Protein AF-A0A9W6UBT6-F1 (afdb_monomer_lite)

InterPro domains:
  IPR011989 Armadillo-like helical [G3DSA:1.25.10.10] (9-118)

Structure (mmCIF, N/CA/C/O backbone):
data_AF-A0A9W6UBT6-F1
#
_entry.id   AF-A0A9W6UBT6-F1
#
loop_
_atom_site.group_PDB
_atom_site.id
_atom_site.type_symbol
_atom_site.label_atom_id
_atom_site.label_alt_id
_atom_site.label_comp_id
_atom_site.label_asym_id
_atom_site.label_entity_id
_atom_site.label_seq_id
_atom_site.pdbx_PDB_ins_code
_atom_site.Cartn_x
_atom_site.Cartn_y
_atom_site.Cartn_z
_atom_site.occupancy
_atom_site.B_iso_or_equiv
_atom_site.auth_seq_id
_atom_site.auth_comp_id
_atom_site.auth_asym_id
_atom_site.auth_atom_id
_atom_site.pdbx_PDB_model_num
ATOM 1 N N . MET A 1 1 ? -1.316 20.970 -40.278 1.00 46.69 1 MET A N 1
ATOM 2 C CA . MET A 1 1 ? -0.143 21.782 -39.883 1.00 46.69 1 MET A CA 1
ATOM 3 C C . MET A 1 1 ? -0.103 21.883 -38.363 1.00 46.69 1 MET A C 1
ATOM 5 O O . MET A 1 1 ? 0.962 21.656 -37.818 1.00 46.69 1 MET A O 1
ATOM 9 N N . ASP A 1 2 ? -1.256 22.043 -37.703 1.00 46.34 2 ASP A N 1
ATOM 10 C CA . ASP A 1 2 ? -1.387 22.006 -36.234 1.00 46.34 2 ASP A CA 1
ATOM 11 C C . ASP A 1 2 ? -1.008 20.660 -35.584 1.00 46.34 2 ASP A C 1
ATOM 13 O O . ASP A 1 2 ? -0.217 20.654 -34.651 1.00 46.34 2 ASP A O 1
ATOM 17 N N . GLU A 1 3 ? -1.418 19.510 -36.139 1.00 42.69 3 GLU A N 1
ATOM 18 C CA . GLU A 1 3 ? -1.037 18.180 -35.598 1.00 42.69 3 GLU A CA 1
ATOM 19 C C . GLU A 1 3 ? 0.482 17.906 -35.629 1.00 42.69 3 GLU A C 1
ATOM 21 O O . GLU A 1 3 ? 1.020 17.175 -34.800 1.00 42.69 3 GLU A O 1
ATOM 26 N N . LEU A 1 4 ? 1.197 18.501 -36.590 1.00 41.50 4 LEU A N 1
ATOM 27 C CA . LEU A 1 4 ? 2.655 18.385 -36.705 1.00 41.50 4 LEU A CA 1
ATOM 28 C C . LEU A 1 4 ? 3.378 19.296 -35.705 1.00 41.50 4 LEU A C 1
ATOM 30 O O . LEU A 1 4 ? 4.468 18.952 -35.257 1.00 41.50 4 LEU A O 1
ATOM 34 N N . VAL A 1 5 ? 2.770 20.426 -35.338 1.00 48.69 5 VAL A N 1
ATOM 35 C CA . VAL A 1 5 ? 3.293 21.343 -34.318 1.00 48.69 5 VAL A CA 1
ATOM 36 C C . VAL A 1 5 ? 3.068 20.761 -32.919 1.00 48.69 5 VAL A C 1
ATOM 38 O O . VAL A 1 5 ? 4.023 20.696 -32.151 1.00 48.69 5 VAL A O 1
ATOM 41 N N . GLU A 1 6 ? 1.887 20.203 -32.630 1.00 48.56 6 GLU A N 1
ATOM 42 C CA . GLU A 1 6 ? 1.605 19.482 -31.373 1.00 48.56 6 GLU A CA 1
ATOM 43 C C . GLU A 1 6 ? 2.534 18.272 -31.168 1.00 48.56 6 GLU A C 1
ATOM 45 O O . GLU A 1 6 ? 3.090 18.071 -30.083 1.00 48.56 6 GLU A O 1
ATOM 50 N N . ALA A 1 7 ? 2.778 17.486 -32.223 1.00 50.25 7 ALA A N 1
ATOM 51 C CA . ALA A 1 7 ? 3.697 16.351 -32.159 1.00 50.25 7 ALA A CA 1
ATOM 52 C C . ALA A 1 7 ? 5.151 16.791 -31.895 1.00 50.25 7 ALA A C 1
ATOM 54 O O . ALA A 1 7 ? 5.863 16.138 -31.127 1.00 50.25 7 ALA A O 1
ATOM 55 N N . MET A 1 8 ? 5.594 17.910 -32.479 1.00 44.03 8 MET A N 1
ATOM 56 C CA . MET A 1 8 ? 6.944 18.452 -32.275 1.00 44.03 8 MET A CA 1
ATOM 57 C C . MET A 1 8 ? 7.123 19.109 -30.899 1.00 44.03 8 MET A C 1
ATOM 59 O O . MET A 1 8 ? 8.182 18.947 -30.289 1.00 44.03 8 MET A O 1
ATOM 63 N N . GLU A 1 9 ? 6.100 19.778 -30.367 1.00 49.09 9 GLU A N 1
ATOM 64 C CA . GLU A 1 9 ? 6.114 20.313 -29.000 1.00 49.09 9 GLU A CA 1
ATOM 65 C C . GLU A 1 9 ? 6.153 19.177 -27.968 1.00 49.09 9 GLU A C 1
ATOM 67 O O . GLU A 1 9 ? 6.971 19.216 -27.043 1.00 49.09 9 GLU A O 1
ATOM 72 N N . SER A 1 10 ? 5.398 18.093 -28.189 1.00 51.38 10 SER A N 1
ATOM 73 C CA . SER A 1 10 ? 5.393 16.912 -27.311 1.00 51.38 10 SER A CA 1
ATOM 74 C C . SER A 1 10 ? 6.738 16.169 -27.243 1.00 51.38 10 SER A C 1
ATOM 76 O O . SER A 1 10 ? 7.064 15.558 -26.221 1.00 51.38 10 SER A O 1
ATOM 78 N N . ALA A 1 11 ? 7.547 16.248 -28.306 1.00 55.59 11 ALA A N 1
ATOM 79 C CA . ALA A 1 11 ? 8.864 15.618 -28.389 1.00 55.59 11 ALA A CA 1
ATOM 80 C C . ALA A 1 11 ? 9.957 16.392 -27.627 1.00 55.59 11 ALA A C 1
ATOM 82 O O . ALA A 1 11 ? 11.007 15.827 -27.321 1.00 55.59 11 ALA A O 1
ATOM 83 N N . SER A 1 12 ? 9.711 17.668 -27.308 1.00 60.41 12 SER A N 1
ATOM 84 C CA . SER A 1 12 ? 10.647 18.539 -26.582 1.00 60.41 12 SER A CA 1
ATOM 85 C C . SER A 1 12 ? 10.464 18.511 -25.059 1.00 60.41 12 SER A C 1
ATOM 87 O O . SER A 1 12 ? 11.350 18.937 -24.316 1.00 60.41 12 SER A O 1
ATOM 89 N N . LEU A 1 13 ? 9.329 17.988 -24.588 1.00 70.50 13 LEU A N 1
ATOM 90 C CA . LEU A 1 13 ? 8.973 17.958 -23.175 1.00 70.50 13 LEU A CA 1
ATOM 91 C C . LEU A 1 13 ? 9.746 16.874 -22.425 1.00 70.50 13 LEU A C 1
ATOM 93 O O . LEU A 1 13 ? 9.869 15.724 -22.871 1.00 70.50 13 LEU A O 1
ATOM 97 N N . THR A 1 14 ? 10.216 17.215 -21.222 1.00 84.00 14 THR A N 1
ATOM 98 C CA . THR A 1 14 ? 10.795 16.206 -20.335 1.00 84.00 14 THR A CA 1
ATOM 99 C C . THR A 1 14 ? 9.734 15.155 -20.000 1.00 84.00 14 THR A C 1
ATOM 101 O O . THR A 1 14 ? 8.528 15.400 -20.070 1.00 84.00 14 THR A O 1
ATOM 104 N N . TRP A 1 15 ? 10.153 13.940 -19.636 1.00 84.25 15 TRP A N 1
ATOM 105 C CA . TRP A 1 15 ? 9.193 12.900 -19.247 1.00 84.25 15 TRP A CA 1
ATOM 106 C C . TRP A 1 15 ? 8.296 13.349 -18.074 1.00 84.25 15 TRP A C 1
ATOM 108 O O . TRP A 1 15 ? 7.133 12.966 -18.019 1.00 84.25 15 TRP A O 1
ATOM 118 N N . GLN A 1 16 ? 8.821 14.196 -17.180 1.00 86.12 16 GLN A N 1
ATOM 119 C CA . GLN A 1 16 ? 8.101 14.752 -16.033 1.00 86.12 16 GLN A CA 1
ATOM 120 C C . GLN A 1 16 ? 6.971 15.676 -16.484 1.00 86.12 16 GLN A C 1
ATOM 122 O O . GLN A 1 16 ? 5.866 15.599 -15.954 1.00 86.12 16 GLN A O 1
ATOM 127 N N . ASP A 1 17 ? 7.230 16.514 -17.487 1.00 85.12 17 ASP A N 1
ATOM 128 C CA . ASP A 1 17 ? 6.235 17.448 -18.015 1.00 85.12 17 ASP A CA 1
ATOM 129 C C . ASP A 1 17 ? 5.129 16.711 -18.771 1.00 85.12 17 ASP A C 1
ATOM 131 O O . ASP A 1 17 ? 3.954 17.026 -18.593 1.00 85.12 17 ASP A O 1
ATOM 135 N N . ARG A 1 18 ? 5.480 15.650 -19.512 1.00 87.19 18 ARG A N 1
ATOM 136 C CA . ARG A 1 18 ? 4.494 14.764 -20.152 1.00 87.19 18 ARG A CA 1
ATOM 137 C C . ARG A 1 18 ? 3.595 14.066 -19.135 1.00 87.19 18 ARG A C 1
ATOM 139 O O . ARG A 1 18 ? 2.389 13.991 -19.343 1.00 87.19 18 ARG A O 1
ATOM 146 N N . VAL A 1 19 ? 4.158 13.595 -18.019 1.00 89.06 19 VAL A N 1
ATOM 147 C CA . VAL A 1 19 ? 3.360 13.006 -16.934 1.00 89.06 19 VAL A CA 1
ATOM 148 C C . VAL A 1 19 ? 2.448 14.046 -16.293 1.00 89.06 19 VAL A C 1
ATOM 150 O O . VAL A 1 19 ? 1.275 13.758 -16.085 1.00 89.06 19 VAL A O 1
ATOM 153 N N . ARG A 1 20 ? 2.946 15.256 -16.009 1.00 89.31 20 ARG A N 1
ATOM 154 C CA . ARG A 1 20 ? 2.119 16.337 -15.448 1.00 89.31 20 ARG A CA 1
ATOM 155 C C . ARG A 1 20 ? 0.936 16.652 -16.354 1.00 89.31 20 ARG A C 1
ATOM 157 O O . ARG A 1 20 ? -0.194 16.609 -15.887 1.00 89.31 20 ARG A O 1
ATOM 164 N N . GLN A 1 21 ? 1.202 16.886 -17.637 1.00 88.50 21 GLN A N 1
ATOM 165 C CA . GLN A 1 21 ? 0.174 17.176 -18.634 1.00 88.50 21 GLN A CA 1
ATOM 166 C C . GLN A 1 21 ? -0.840 16.034 -18.759 1.00 88.50 21 GLN A C 1
ATOM 168 O O . GLN A 1 21 ? -2.040 16.283 -18.839 1.00 88.50 21 GLN A O 1
ATOM 173 N N . GLY A 1 22 ? -0.364 14.787 -18.760 1.00 90.19 22 GLY A N 1
ATOM 174 C CA . GLY A 1 22 ? -1.218 13.613 -18.876 1.00 90.19 22 GLY A CA 1
ATOM 175 C C . GLY A 1 22 ? -2.113 13.385 -17.657 1.00 90.19 22 GLY A C 1
ATOM 176 O O . GLY A 1 22 ? -3.285 13.066 -17.826 1.00 90.19 22 GLY A O 1
ATOM 177 N N . LEU A 1 23 ? -1.596 13.596 -16.440 1.00 89.25 23 LEU A N 1
ATOM 178 C CA . LEU A 1 23 ? -2.371 13.468 -15.199 1.00 89.25 23 LEU A CA 1
ATOM 179 C C . LEU A 1 23 ? -3.420 14.572 -15.046 1.00 89.25 23 LEU A C 1
ATOM 181 O O . LEU A 1 23 ? -4.510 14.304 -14.557 1.00 89.25 23 LEU A O 1
ATOM 185 N N . THR A 1 24 ? -3.119 15.798 -15.475 1.00 87.56 24 THR A N 1
ATOM 186 C CA . THR A 1 24 ? -4.056 16.931 -15.380 1.00 87.56 24 THR A CA 1
ATOM 187 C C . THR A 1 24 ? -4.994 17.047 -16.584 1.00 87.56 24 THR A C 1
ATOM 189 O O . THR A 1 24 ? -5.699 18.043 -16.706 1.00 87.56 24 THR A O 1
ATOM 192 N N . SER A 1 25 ? -4.967 16.092 -17.516 1.00 88.25 25 SER A N 1
ATOM 193 C CA . SER A 1 25 ? -5.828 16.110 -18.701 1.00 88.25 25 SER A CA 1
ATOM 194 C C . SER A 1 25 ? -7.245 15.653 -18.366 1.00 88.25 25 SER A C 1
ATOM 196 O O . SER A 1 25 ? -7.429 14.700 -17.618 1.00 88.25 25 SER A O 1
ATOM 198 N N . ASP A 1 26 ? -8.262 16.243 -18.988 1.00 87.62 26 ASP A N 1
ATOM 199 C CA . ASP A 1 26 ? -9.639 15.739 -18.902 1.00 87.62 26 ASP A CA 1
ATOM 200 C C . ASP A 1 26 ? -9.875 14.457 -19.727 1.00 87.62 26 ASP A C 1
ATOM 202 O O . ASP A 1 26 ? -10.893 13.787 -19.557 1.00 87.62 26 ASP A O 1
ATOM 206 N N . ASP A 1 27 ? -8.928 14.065 -20.588 1.00 90.69 27 ASP A N 1
ATOM 207 C CA . ASP A 1 27 ? -9.016 12.831 -21.370 1.00 90.69 27 ASP A CA 1
ATOM 208 C C . ASP A 1 27 ? -8.612 11.604 -20.535 1.00 90.69 27 ASP A C 1
ATOM 210 O O . ASP A 1 27 ? -7.434 11.362 -20.249 1.00 90.69 27 ASP A O 1
ATOM 214 N N . ALA A 1 28 ? -9.606 10.774 -20.205 1.00 89.50 28 ALA A N 1
ATOM 215 C CA . ALA A 1 28 ? -9.417 9.519 -19.481 1.00 89.50 28 ALA A CA 1
ATOM 216 C C . ALA A 1 28 ? -8.428 8.565 -20.175 1.00 89.50 28 ALA A C 1
ATOM 218 O O . ALA A 1 28 ? -7.676 7.864 -19.498 1.00 89.50 28 ALA A O 1
ATOM 219 N N . ARG A 1 29 ? -8.363 8.542 -21.515 1.00 92.25 29 ARG A N 1
ATOM 220 C CA . ARG A 1 29 ? -7.414 7.682 -22.246 1.00 92.25 29 ARG A CA 1
ATOM 221 C C . ARG A 1 29 ? -5.980 8.153 -22.050 1.00 92.25 29 ARG A C 1
ATOM 223 O O . ARG A 1 29 ? -5.093 7.326 -21.832 1.00 92.25 29 ARG A O 1
ATOM 230 N N . LEU A 1 30 ? -5.757 9.465 -22.094 1.00 93.00 30 LEU A N 1
ATOM 231 C CA . LEU A 1 30 ? -4.444 10.056 -21.857 1.00 93.00 30 LEU A CA 1
ATOM 232 C C . LEU A 1 30 ? -3.998 9.862 -20.400 1.00 93.00 30 LEU A C 1
ATOM 234 O O . LEU A 1 30 ? -2.846 9.487 -20.157 1.00 93.00 30 LEU A O 1
ATOM 238 N N . ARG A 1 31 ? -4.915 10.017 -19.437 1.00 93.19 31 ARG A N 1
ATOM 239 C CA . ARG A 1 31 ? -4.663 9.690 -18.023 1.00 93.19 31 ARG A CA 1
ATOM 240 C C . ARG A 1 31 ? -4.292 8.222 -17.827 1.00 93.19 31 ARG A C 1
ATOM 242 O O . ARG A 1 31 ? -3.253 7.931 -17.238 1.00 93.19 31 ARG A O 1
ATOM 249 N N . LEU A 1 32 ? -5.063 7.289 -18.387 1.00 94.25 32 LEU A N 1
ATOM 250 C CA . LEU A 1 32 ? -4.773 5.851 -18.309 1.00 94.25 32 LEU A CA 1
ATOM 251 C C . LEU A 1 32 ? -3.415 5.495 -18.928 1.00 94.25 32 LEU A C 1
ATOM 253 O O . LEU A 1 32 ? -2.652 4.717 -18.350 1.00 94.25 32 LEU A O 1
ATOM 257 N N . HIS A 1 33 ? -3.073 6.092 -20.071 1.00 94.69 33 HIS A N 1
ATOM 258 C CA . HIS A 1 33 ? -1.758 5.910 -20.687 1.00 94.69 33 HIS A CA 1
ATOM 259 C C . HIS A 1 33 ? -0.626 6.429 -19.782 1.00 94.69 33 HIS A C 1
ATOM 261 O O . HIS A 1 33 ? 0.429 5.796 -19.646 1.00 94.69 33 HIS A O 1
ATOM 267 N N . THR A 1 34 ? -0.870 7.546 -19.098 1.00 95.56 34 THR A N 1
ATOM 268 C CA . THR A 1 34 ? 0.062 8.131 -18.130 1.00 95.56 34 THR A CA 1
ATOM 269 C C . THR A 1 34 ? 0.239 7.225 -16.910 1.00 95.56 34 THR A C 1
ATOM 271 O O . THR A 1 34 ? 1.375 6.957 -16.514 1.00 95.56 34 THR A O 1
ATOM 274 N N . TYR A 1 35 ? -0.839 6.649 -16.370 1.00 95.19 35 TYR A N 1
ATOM 275 C CA . TYR A 1 35 ? -0.763 5.662 -15.288 1.00 95.19 35 TYR A CA 1
ATOM 276 C C . TYR A 1 35 ? -0.048 4.374 -15.692 1.00 95.19 35 TYR A C 1
ATOM 278 O O . TYR A 1 35 ? 0.738 3.840 -14.905 1.00 95.19 35 TYR A O 1
ATOM 286 N N . SER A 1 36 ? -0.238 3.904 -16.925 1.00 93.25 36 SER A N 1
ATOM 287 C CA . SER A 1 36 ? 0.525 2.771 -17.458 1.00 93.25 36 SER A CA 1
ATOM 288 C C . SER A 1 36 ? 2.023 3.084 -17.514 1.00 93.25 36 SER A C 1
ATOM 290 O O . SER A 1 36 ? 2.847 2.256 -17.125 1.00 93.25 36 SER A O 1
ATOM 292 N N . THR A 1 37 ? 2.386 4.291 -17.954 1.00 93.44 37 THR A N 1
ATOM 293 C CA . THR A 1 37 ? 3.783 4.746 -18.011 1.00 93.44 37 THR A CA 1
ATOM 294 C C . THR A 1 37 ? 4.400 4.830 -16.614 1.00 93.44 37 THR A C 1
ATOM 296 O O . THR A 1 37 ? 5.508 4.339 -16.391 1.00 93.44 37 THR A O 1
ATOM 299 N N . LEU A 1 38 ? 3.672 5.398 -15.650 1.00 94.25 38 LEU A N 1
ATOM 300 C CA . LEU A 1 38 ? 4.092 5.486 -14.249 1.00 94.25 38 LEU A CA 1
ATOM 301 C C . LEU A 1 38 ? 4.256 4.109 -13.599 1.00 94.25 38 LEU A C 1
ATOM 303 O O . LEU A 1 38 ? 5.242 3.875 -12.900 1.00 94.25 38 LEU A O 1
ATOM 307 N N . SER A 1 39 ? 3.331 3.186 -13.869 1.00 93.38 39 SER A N 1
ATOM 308 C CA . SER A 1 39 ? 3.392 1.806 -13.373 1.00 93.38 39 SER A CA 1
ATOM 309 C C . SER A 1 39 ? 4.621 1.071 -13.912 1.00 93.38 39 SER A C 1
ATOM 311 O O . SER A 1 39 ? 5.355 0.440 -13.147 1.00 93.38 39 SER A O 1
ATOM 313 N N . SER A 1 40 ? 4.896 1.216 -15.215 1.00 90.38 40 SER A N 1
ATOM 314 C CA . SER A 1 40 ? 6.110 0.680 -15.843 1.00 90.38 40 SER A CA 1
ATOM 315 C C . SER A 1 40 ? 7.361 1.246 -15.174 1.00 90.38 40 SER A C 1
ATOM 317 O O . SER A 1 40 ? 8.227 0.486 -14.754 1.00 90.38 40 SER A O 1
ATOM 319 N N . LYS A 1 41 ? 7.426 2.569 -14.983 1.00 88.44 41 LYS A N 1
ATOM 320 C CA . LYS A 1 41 ? 8.562 3.247 -14.340 1.00 88.44 41 LYS A CA 1
ATOM 321 C C . LYS A 1 41 ? 8.805 2.786 -12.904 1.00 88.44 41 LYS A C 1
ATOM 323 O O . LYS A 1 41 ? 9.955 2.606 -12.518 1.00 88.44 41 LYS A O 1
ATOM 328 N N . CYS A 1 42 ? 7.751 2.556 -12.123 1.00 87.44 42 CYS A N 1
ATOM 329 C CA . CYS A 1 42 ? 7.891 2.021 -10.766 1.00 87.44 42 CYS A CA 1
ATOM 330 C C . CYS A 1 42 ? 8.434 0.586 -10.743 1.00 87.44 42 CYS A C 1
ATOM 332 O O . CYS A 1 42 ? 9.061 0.195 -9.764 1.00 87.44 42 CYS A O 1
ATOM 334 N N . SER A 1 43 ? 8.209 -0.178 -11.813 1.00 85.38 43 SER A N 1
ATOM 335 C CA . SER A 1 43 ? 8.618 -1.583 -11.923 1.00 85.38 43 SER A CA 1
ATOM 336 C C . SER A 1 43 ? 10.007 -1.768 -12.553 1.00 85.38 43 SER A C 1
ATOM 338 O O . SER A 1 43 ? 10.534 -2.874 -12.544 1.00 85.38 43 SER A O 1
ATOM 340 N N . GLU A 1 44 ? 10.611 -0.706 -13.103 1.00 82.94 44 GLU A N 1
ATOM 341 C CA . GLU A 1 44 ? 11.927 -0.756 -13.763 1.00 82.94 44 GLU A CA 1
ATOM 342 C C . GLU A 1 44 ? 13.084 -0.964 -12.772 1.00 82.94 44 GLU A C 1
ATOM 344 O O . GLU A 1 44 ? 13.952 -1.806 -12.996 1.00 82.94 44 GLU A O 1
ATOM 349 N N . SER A 1 45 ? 13.128 -0.178 -11.691 1.00 77.19 45 SER A N 1
ATOM 350 C CA . SER A 1 45 ? 14.132 -0.284 -10.624 1.00 77.19 45 SER A CA 1
ATOM 351 C C . SER A 1 45 ? 13.704 0.493 -9.376 1.00 77.19 45 SER A C 1
ATOM 353 O O . SER A 1 45 ? 12.832 1.364 -9.444 1.00 77.19 45 SER A O 1
ATOM 355 N N . LYS A 1 46 ? 14.355 0.242 -8.231 1.00 78.44 46 LYS A N 1
ATOM 356 C CA . LYS A 1 46 ? 14.126 1.011 -6.993 1.00 78.44 46 LYS A CA 1
ATOM 357 C C . LYS A 1 46 ? 14.473 2.493 -7.175 1.00 78.44 46 LYS A C 1
ATOM 359 O O . LYS A 1 46 ? 13.769 3.364 -6.663 1.00 78.44 46 LYS A O 1
ATOM 364 N N . GLU A 1 47 ? 15.509 2.803 -7.950 1.00 79.00 47 GLU A N 1
ATOM 365 C CA . GLU A 1 47 ? 15.873 4.174 -8.308 1.00 79.00 47 GLU A CA 1
ATOM 366 C C . GLU A 1 47 ? 14.786 4.826 -9.167 1.00 79.00 47 GLU A C 1
ATOM 368 O O . GLU A 1 47 ? 14.398 5.960 -8.894 1.00 79.00 47 GLU A O 1
ATOM 373 N N . ALA A 1 48 ? 14.260 4.138 -10.184 1.00 82.56 48 ALA A N 1
ATOM 374 C CA . ALA A 1 48 ? 13.182 4.658 -11.027 1.00 82.56 48 ALA A CA 1
ATOM 375 C C . ALA A 1 48 ? 11.895 4.889 -10.215 1.00 82.56 48 ALA A C 1
ATOM 377 O O . ALA A 1 48 ? 11.302 5.966 -10.289 1.00 82.56 48 ALA A O 1
ATOM 378 N N . GLN A 1 49 ? 11.534 3.946 -9.346 1.00 84.50 49 GLN A N 1
ATOM 379 C CA . GLN A 1 49 ? 10.435 4.068 -8.386 1.00 84.50 49 GLN A CA 1
ATOM 380 C C . GLN A 1 49 ? 10.611 5.273 -7.441 1.00 84.50 49 GLN A C 1
ATOM 382 O O . GLN A 1 49 ? 9.660 6.016 -7.180 1.00 84.50 49 GLN A O 1
ATOM 387 N N . LYS A 1 50 ? 11.834 5.525 -6.955 1.00 82.12 50 LYS A N 1
ATOM 388 C CA . LYS A 1 50 ? 12.161 6.720 -6.161 1.00 82.12 50 LYS A CA 1
ATOM 389 C C . LYS A 1 50 ? 12.021 8.005 -6.983 1.00 82.12 50 LYS A C 1
ATOM 391 O O . LYS A 1 50 ? 11.503 8.990 -6.467 1.00 82.12 50 LYS A O 1
ATOM 396 N N . HIS A 1 51 ? 12.432 8.015 -8.254 1.00 85.31 51 HIS A N 1
ATOM 397 C CA . HIS A 1 51 ? 12.235 9.167 -9.145 1.00 85.31 51 HIS A CA 1
ATOM 398 C C . HIS A 1 51 ? 10.758 9.483 -9.382 1.00 85.31 51 HIS A C 1
ATOM 400 O O . HIS A 1 51 ? 10.39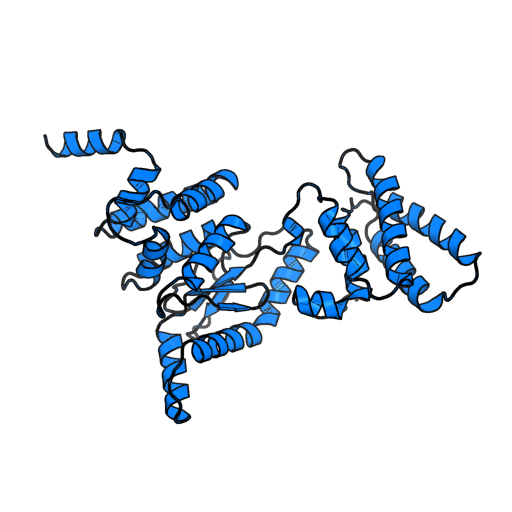8 10.660 -9.413 1.00 85.31 51 HIS A O 1
ATOM 406 N N . VAL A 1 52 ? 9.905 8.462 -9.494 1.00 89.06 52 VAL A N 1
ATOM 407 C CA . VAL A 1 52 ? 8.451 8.657 -9.543 1.00 89.06 52 VAL A CA 1
ATOM 408 C C . VAL A 1 52 ? 7.971 9.330 -8.257 1.00 89.06 52 VAL A C 1
ATOM 410 O O . VAL A 1 52 ? 7.341 10.378 -8.326 1.00 89.06 52 VAL A O 1
ATOM 413 N N . GLY A 1 53 ? 8.348 8.825 -7.082 1.00 85.38 53 GLY A N 1
ATOM 414 C CA . GLY A 1 53 ? 8.022 9.480 -5.811 1.00 85.38 53 GLY A CA 1
ATOM 415 C C . GLY A 1 53 ? 8.503 10.925 -5.709 1.00 85.38 53 GLY A C 1
ATOM 416 O O . GLY A 1 53 ? 7.752 11.798 -5.282 1.00 85.38 53 GLY A O 1
ATOM 417 N N . MET A 1 54 ? 9.720 11.216 -6.171 1.00 84.75 54 MET A N 1
ATOM 418 C CA . MET A 1 54 ? 10.230 12.586 -6.225 1.00 84.75 54 MET A CA 1
ATOM 419 C C . MET A 1 54 ? 9.410 13.475 -7.160 1.00 84.75 54 MET A C 1
ATOM 421 O O . MET A 1 54 ? 9.202 14.630 -6.818 1.00 84.75 54 MET A O 1
ATOM 425 N N . LEU A 1 55 ? 8.896 12.972 -8.288 1.00 87.69 55 LEU A N 1
ATOM 426 C CA . LEU A 1 55 ? 7.992 13.744 -9.148 1.00 87.69 55 LEU A CA 1
ATOM 427 C C . LEU A 1 55 ? 6.744 14.192 -8.372 1.00 87.69 55 LEU A C 1
ATOM 429 O O . LEU A 1 55 ? 6.386 15.366 -8.432 1.00 87.69 55 LEU A O 1
ATOM 433 N N . PHE A 1 56 ? 6.149 13.286 -7.594 1.00 84.81 56 PHE A N 1
ATOM 434 C CA . PHE A 1 56 ? 4.970 13.564 -6.767 1.00 84.81 56 PHE A CA 1
ATOM 435 C C . PHE A 1 56 ? 5.270 14.419 -5.524 1.00 84.81 56 PHE A C 1
ATOM 437 O O . PHE A 1 56 ? 4.413 15.189 -5.100 1.00 84.81 56 PHE A O 1
ATOM 444 N N . GLY A 1 57 ? 6.476 14.314 -4.955 1.00 71.25 57 GLY A N 1
ATOM 445 C CA . GLY A 1 57 ? 6.920 15.094 -3.791 1.00 71.25 57 GLY A CA 1
ATOM 446 C C . GLY A 1 57 ? 7.598 16.426 -4.127 1.00 71.25 57 GLY A C 1
ATOM 447 O O . GLY A 1 57 ? 7.765 17.273 -3.251 1.00 71.25 57 GLY A O 1
ATOM 448 N N . SER A 1 58 ? 7.996 16.635 -5.385 1.00 62.28 58 SER A N 1
ATOM 449 C CA . SER A 1 58 ? 8.615 17.872 -5.862 1.00 62.28 58 SER A CA 1
ATOM 450 C C . SER A 1 58 ? 7.560 18.963 -6.026 1.00 62.28 58 SER A C 1
ATOM 452 O O . SER A 1 58 ? 7.066 19.242 -7.117 1.00 62.28 58 SER A O 1
ATOM 454 N N . GLY A 1 59 ? 7.240 19.618 -4.913 1.00 53.12 59 GLY A N 1
ATOM 455 C CA . GLY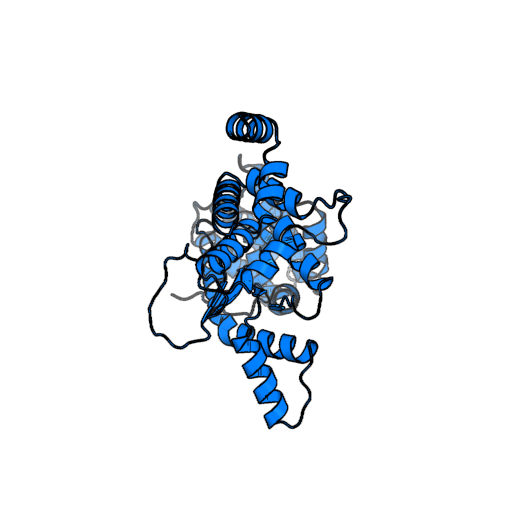 A 1 59 ? 6.597 20.926 -4.890 1.00 53.12 59 GLY A CA 1
ATOM 456 C C . GLY A 1 59 ? 7.523 21.996 -5.468 1.00 53.12 59 GLY A C 1
ATOM 457 O O . GLY A 1 59 ? 7.953 22.903 -4.760 1.00 53.12 59 GLY A O 1
ATOM 458 N N . ALA A 1 60 ? 7.853 21.913 -6.758 1.00 38.41 60 ALA A N 1
ATOM 459 C CA . ALA A 1 60 ? 8.119 23.134 -7.495 1.00 38.41 60 ALA A CA 1
ATOM 460 C C . ALA A 1 60 ? 6.781 23.863 -7.531 1.00 38.41 60 ALA A C 1
ATOM 462 O O . ALA A 1 60 ? 5.822 23.355 -8.105 1.00 38.41 60 ALA A O 1
ATOM 463 N N . VAL A 1 61 ? 6.732 24.999 -6.840 1.00 41.97 61 VAL A N 1
ATOM 464 C CA . VAL A 1 61 ? 5.653 25.983 -6.835 1.00 41.97 61 VAL A CA 1
ATOM 465 C C . VAL A 1 61 ? 5.194 26.206 -8.277 1.00 41.97 61 VAL A C 1
ATOM 467 O O . VAL A 1 61 ? 5.756 27.018 -9.014 1.00 41.97 61 VAL A O 1
ATOM 470 N N . SER A 1 62 ? 4.213 25.417 -8.709 1.00 36.66 62 SER A N 1
ATOM 471 C CA . SER A 1 62 ? 3.551 25.612 -9.983 1.00 36.66 62 SER A CA 1
ATOM 472 C C . SER A 1 62 ? 2.821 26.938 -9.873 1.00 36.66 62 SER A C 1
ATOM 474 O O . SER A 1 62 ? 2.177 27.230 -8.867 1.00 36.66 62 SER A O 1
ATOM 476 N N . ARG A 1 63 ? 2.923 27.760 -10.916 1.00 38.03 63 ARG A N 1
ATOM 477 C CA . ARG A 1 63 ? 2.220 29.048 -11.030 1.00 38.03 63 ARG A CA 1
ATOM 478 C C . ARG A 1 63 ? 0.691 28.897 -11.109 1.00 38.03 63 ARG A C 1
ATOM 480 O O . ARG A 1 63 ? -0.001 29.892 -11.288 1.00 38.03 63 ARG A O 1
ATOM 487 N N . PHE A 1 64 ? 0.179 27.679 -10.949 1.00 37.62 64 PHE A N 1
ATOM 488 C CA . PHE A 1 64 ? -1.229 27.349 -10.814 1.00 37.62 64 PHE A CA 1
ATOM 489 C C . PHE A 1 64 ? -1.463 26.817 -9.400 1.00 37.62 64 PHE A C 1
ATOM 491 O O . PHE A 1 64 ? -0.773 25.912 -8.940 1.00 37.62 64 PHE A O 1
ATOM 498 N N . ALA A 1 65 ? -2.389 27.448 -8.691 1.00 35.81 65 ALA A N 1
ATOM 499 C CA . ALA A 1 65 ? -2.661 27.217 -7.285 1.00 35.81 65 ALA A CA 1
ATOM 500 C C . ALA A 1 65 ? -2.920 25.731 -6.944 1.00 35.81 65 ALA A C 1
ATOM 502 O O . ALA A 1 65 ? -3.890 25.144 -7.405 1.00 35.81 65 ALA A O 1
ATOM 503 N N . GLY A 1 66 ? -2.100 25.171 -6.051 1.00 45.75 66 GLY A N 1
ATOM 504 C CA . GLY A 1 66 ? -2.617 24.488 -4.858 1.00 45.75 66 GLY A CA 1
ATOM 505 C C . GLY A 1 66 ? -2.613 22.958 -4.773 1.00 45.75 66 GLY A C 1
ATOM 506 O O . GLY A 1 66 ? -2.576 22.475 -3.648 1.00 45.75 66 GLY A O 1
ATOM 507 N N . SER A 1 67 ? -2.614 22.180 -5.859 1.00 55.38 67 SER A N 1
ATOM 508 C CA . SER A 1 67 ? -2.750 20.713 -5.753 1.00 55.38 67 SER A CA 1
ATOM 509 C C . SER A 1 67 ? -1.449 19.952 -6.034 1.00 55.38 67 SER A C 1
ATOM 511 O O . SER A 1 67 ? -0.747 20.199 -7.017 1.00 55.38 67 SER A O 1
ATOM 513 N N . SER A 1 68 ? -1.097 19.011 -5.150 1.00 74.44 68 SER A N 1
ATOM 514 C CA . SER A 1 68 ? -0.008 18.066 -5.416 1.00 74.44 68 SER A CA 1
ATOM 515 C C . SER A 1 68 ? -0.445 17.099 -6.522 1.00 74.44 68 SER A C 1
ATOM 517 O O . SER A 1 68 ? -1.614 16.741 -6.608 1.00 74.44 68 SER A O 1
ATOM 519 N N . LEU A 1 69 ? 0.477 16.596 -7.351 1.00 84.50 69 LEU A N 1
ATOM 520 C CA . LEU A 1 69 ? 0.127 15.549 -8.329 1.00 84.50 69 LEU A CA 1
ATOM 521 C C . LEU A 1 69 ? -0.450 14.296 -7.656 1.00 84.50 69 LEU A C 1
ATOM 523 O O . LEU A 1 69 ? -1.131 13.503 -8.297 1.00 84.50 69 LEU A O 1
ATOM 527 N N . LEU A 1 70 ? -0.155 14.107 -6.368 1.00 88.06 70 LEU A N 1
ATOM 528 C CA . LEU A 1 70 ? -0.656 12.987 -5.596 1.00 88.06 70 LEU A CA 1
ATOM 529 C C . LEU A 1 70 ? -2.153 13.142 -5.292 1.00 88.06 70 LEU A C 1
ATOM 531 O O . LEU A 1 70 ? -2.856 12.135 -5.257 1.00 88.06 70 LEU A O 1
ATOM 535 N N . SER A 1 71 ? -2.657 14.377 -5.161 1.00 86.62 71 SER A N 1
ATOM 536 C CA . SER A 1 71 ? -4.093 14.629 -5.002 1.00 86.62 71 SER A CA 1
ATOM 537 C C . SER A 1 71 ? -4.876 14.127 -6.214 1.00 86.62 71 SER A C 1
ATOM 539 O O . SER A 1 71 ? -5.903 13.493 -6.034 1.00 86.62 71 SER A O 1
ATOM 541 N N . VAL A 1 72 ? -4.333 14.288 -7.429 1.00 90.00 72 VAL A N 1
ATOM 542 C CA . VAL A 1 72 ? -4.955 13.786 -8.667 1.00 90.00 72 VAL A CA 1
ATOM 543 C C . VAL A 1 72 ? -5.169 12.274 -8.608 1.00 90.00 72 VAL A C 1
ATOM 545 O O . VAL A 1 72 ? -6.223 11.789 -9.002 1.00 90.00 72 VAL A O 1
ATOM 548 N N . LEU A 1 73 ? -4.198 11.513 -8.083 1.00 91.56 73 LEU A N 1
ATOM 549 C CA . LEU A 1 73 ? -4.367 10.066 -7.921 1.00 91.56 73 LEU A CA 1
ATOM 550 C C . LEU A 1 73 ? -5.481 9.760 -6.925 1.00 91.56 73 LEU A C 1
ATOM 552 O O . LEU A 1 73 ? -6.294 8.887 -7.201 1.00 91.56 73 LEU A O 1
ATOM 556 N N . PHE A 1 74 ? -5.527 10.466 -5.792 1.00 91.31 74 PHE A N 1
ATOM 557 C CA . PHE A 1 74 ? -6.579 10.279 -4.793 1.00 91.31 74 PHE A CA 1
ATOM 558 C C . PHE A 1 74 ? -7.968 10.668 -5.307 1.00 91.31 74 PHE A C 1
ATOM 560 O O . PHE A 1 74 ? -8.945 10.003 -4.964 1.00 91.31 74 PHE A O 1
ATOM 567 N N . ASP A 1 75 ? -8.065 11.696 -6.144 1.00 90.19 75 ASP A N 1
ATOM 568 C CA . ASP A 1 75 ? -9.313 12.102 -6.789 1.00 90.19 75 ASP A CA 1
ATOM 569 C C . ASP A 1 75 ? -9.774 11.037 -7.788 1.00 90.19 75 ASP A C 1
ATOM 571 O O . ASP A 1 75 ? -10.935 10.622 -7.765 1.00 90.19 75 ASP A O 1
ATOM 575 N N . ASP A 1 76 ? -8.848 10.491 -8.578 1.00 93.12 76 ASP A N 1
ATOM 576 C CA . ASP A 1 76 ? -9.140 9.420 -9.531 1.00 93.12 76 ASP A CA 1
ATOM 577 C C . ASP A 1 76 ? -9.528 8.094 -8.847 1.00 93.12 76 ASP A C 1
ATOM 579 O O . ASP A 1 76 ? -10.248 7.302 -9.457 1.00 93.12 76 ASP A O 1
ATOM 583 N N . LEU A 1 77 ? -9.191 7.869 -7.565 1.00 92.69 77 LEU A N 1
ATOM 584 C CA . LEU A 1 77 ? -9.747 6.749 -6.776 1.00 92.69 77 LEU A CA 1
ATOM 585 C C . LEU A 1 77 ? -11.266 6.855 -6.574 1.00 92.69 77 LEU A C 1
ATOM 587 O O . LEU A 1 77 ? -11.916 5.841 -6.317 1.00 92.69 77 LEU A O 1
ATOM 591 N N . ARG A 1 78 ? -11.841 8.057 -6.700 1.00 90.62 78 ARG A N 1
ATOM 592 C CA . ARG A 1 78 ? -13.290 8.316 -6.614 1.00 90.62 78 ARG A CA 1
ATOM 593 C C . ARG A 1 78 ? -13.952 8.451 -7.985 1.00 90.62 78 ARG A C 1
ATOM 595 O O . ARG A 1 78 ? -15.153 8.703 -8.055 1.00 90.62 78 ARG A O 1
ATOM 602 N N . SER A 1 79 ? -13.197 8.283 -9.073 1.00 91.44 79 SER A N 1
ATOM 603 C CA . SER A 1 79 ? -13.737 8.346 -10.432 1.00 91.44 79 SER A CA 1
ATOM 604 C C . SER A 1 79 ? -14.877 7.347 -10.621 1.00 91.44 79 SER A C 1
ATOM 606 O O . SER A 1 79 ? -14.851 6.252 -10.065 1.00 91.44 79 SER A O 1
ATOM 608 N N . THR A 1 80 ? -15.866 7.677 -11.450 1.00 91.25 80 THR A N 1
ATOM 609 C CA . THR A 1 80 ? -16.905 6.721 -11.865 1.00 91.25 80 THR A CA 1
ATOM 610 C C . THR A 1 80 ? -16.347 5.643 -12.801 1.00 91.25 80 THR A C 1
ATOM 612 O O . THR A 1 80 ? -16.877 4.529 -12.840 1.00 91.25 80 THR A O 1
ATOM 615 N N . ASP A 1 81 ? -15.231 5.922 -13.480 1.00 92.69 81 ASP A N 1
ATOM 616 C CA . ASP A 1 81 ? -14.515 4.972 -14.329 1.00 92.69 81 ASP A CA 1
ATOM 617 C C . ASP A 1 81 ? -13.708 3.975 -13.480 1.00 92.69 81 ASP A C 1
ATOM 619 O O . ASP A 1 81 ? -12.704 4.313 -12.849 1.00 92.69 81 ASP A O 1
ATOM 623 N N . ARG A 1 82 ? -14.139 2.709 -13.507 1.00 92.81 82 ARG A N 1
ATOM 624 C CA . ARG A 1 82 ? -13.482 1.593 -12.813 1.00 92.81 82 ARG A CA 1
ATOM 625 C C . ARG A 1 82 ? -12.024 1.412 -13.221 1.00 92.81 82 ARG A C 1
ATOM 627 O O . ARG A 1 82 ? -11.181 1.136 -12.370 1.00 92.81 82 ARG A O 1
ATOM 634 N N . THR A 1 83 ? -11.716 1.538 -14.507 1.00 93.56 83 THR A N 1
ATOM 635 C CA . THR A 1 83 ? -10.358 1.342 -15.016 1.00 93.56 83 THR A CA 1
ATOM 636 C C . THR A 1 83 ? -9.437 2.449 -14.518 1.00 93.56 83 THR A C 1
ATOM 638 O O . THR A 1 83 ? -8.302 2.161 -14.136 1.00 93.56 83 THR A O 1
ATOM 641 N N . LEU A 1 84 ? -9.937 3.685 -14.438 1.00 93.75 84 LEU A N 1
ATOM 642 C CA . LEU A 1 84 ? -9.181 4.812 -13.892 1.00 93.75 84 LEU A CA 1
ATOM 643 C C . LEU A 1 84 ? -8.899 4.638 -12.393 1.00 93.75 84 LEU A C 1
ATOM 645 O O . LEU A 1 84 ? -7.743 4.759 -11.986 1.00 93.75 84 LEU A O 1
ATOM 649 N N . ARG A 1 85 ? -9.910 4.244 -11.601 1.00 93.94 85 ARG A N 1
ATOM 650 C CA . ARG A 1 85 ? -9.742 3.954 -10.163 1.00 93.94 85 ARG A CA 1
ATOM 651 C C . ARG A 1 85 ? -8.663 2.901 -9.910 1.00 93.94 85 ARG A C 1
ATOM 653 O O . ARG A 1 85 ? -7.766 3.106 -9.093 1.00 93.94 85 ARG A O 1
ATOM 660 N N . ILE A 1 86 ? -8.736 1.775 -10.623 1.00 93.94 86 ILE A N 1
ATOM 661 C CA . ILE A 1 86 ? -7.783 0.664 -10.474 1.00 93.94 86 ILE A CA 1
ATOM 662 C C . ILE A 1 86 ? -6.377 1.092 -10.910 1.00 93.94 86 ILE A C 1
ATOM 664 O O . ILE A 1 86 ? -5.399 0.760 -10.241 1.00 93.94 86 ILE A O 1
ATOM 668 N N . ALA A 1 87 ? -6.250 1.847 -12.005 1.00 94.56 87 ALA A N 1
ATOM 669 C CA . ALA A 1 87 ? -4.957 2.328 -12.484 1.00 94.56 87 ALA A CA 1
ATOM 670 C C . ALA A 1 87 ? -4.295 3.298 -11.489 1.00 94.56 87 ALA A C 1
ATOM 672 O O . ALA A 1 87 ? -3.105 3.149 -11.198 1.00 94.56 87 ALA A O 1
ATOM 673 N N . ALA A 1 88 ? -5.060 4.233 -10.918 1.00 95.19 88 ALA A N 1
ATOM 674 C CA . ALA A 1 88 ? -4.578 5.151 -9.888 1.00 95.19 88 ALA A CA 1
ATOM 675 C C . ALA A 1 88 ? -4.135 4.399 -8.621 1.00 95.19 88 ALA A C 1
ATOM 677 O O . ALA A 1 88 ? -3.016 4.601 -8.137 1.00 95.19 88 ALA A O 1
ATOM 678 N N . ALA A 1 89 ? -4.955 3.458 -8.135 1.00 95.38 89 ALA A N 1
ATOM 679 C CA . ALA A 1 89 ? -4.603 2.593 -7.008 1.00 95.38 89 ALA A CA 1
ATOM 680 C C . ALA A 1 89 ? -3.334 1.779 -7.290 1.00 95.38 89 ALA A C 1
ATOM 682 O O . ALA A 1 89 ? -2.467 1.656 -6.424 1.00 95.38 89 ALA A O 1
ATOM 683 N N . ARG A 1 90 ? -3.174 1.288 -8.526 1.00 94.50 90 ARG A N 1
ATOM 684 C CA . ARG A 1 90 ? -1.975 0.561 -8.951 1.00 94.50 90 ARG A CA 1
ATOM 685 C C . ARG A 1 90 ? -0.715 1.389 -8.906 1.00 94.50 90 ARG A C 1
ATOM 687 O O . ARG A 1 90 ? 0.292 0.898 -8.393 1.00 94.50 90 ARG A O 1
ATOM 694 N N . VAL A 1 91 ? -0.767 2.635 -9.352 1.00 94.94 91 VAL A N 1
ATOM 695 C CA . VAL A 1 91 ? 0.379 3.536 -9.223 1.00 94.94 91 VAL A CA 1
ATOM 696 C C . VAL A 1 91 ? 0.703 3.801 -7.750 1.00 94.94 91 VAL A C 1
ATOM 698 O O . VAL A 1 91 ? 1.871 3.699 -7.385 1.00 94.94 91 VAL A O 1
ATOM 701 N N . LEU A 1 92 ? -0.289 4.047 -6.885 1.00 94.88 92 LEU A N 1
ATOM 702 C CA . LEU A 1 92 ? -0.053 4.253 -5.446 1.00 94.88 92 LEU A CA 1
ATOM 703 C C . LEU A 1 92 ? 0.606 3.036 -4.782 1.00 94.88 92 LEU A C 1
ATOM 705 O O . LEU A 1 92 ? 1.616 3.185 -4.091 1.00 94.88 92 LEU A O 1
ATOM 709 N N . CYS A 1 93 ? 0.086 1.831 -5.026 1.00 93.75 93 CYS A N 1
ATOM 710 C CA . CYS A 1 93 ? 0.668 0.599 -4.498 1.00 93.75 93 CYS A CA 1
ATOM 711 C C . CYS A 1 93 ? 2.087 0.371 -5.029 1.00 93.75 93 CYS A C 1
ATOM 713 O O . CYS A 1 93 ? 2.987 0.109 -4.239 1.00 93.75 93 CYS A O 1
ATOM 715 N N . LEU A 1 94 ? 2.321 0.537 -6.336 1.00 92.12 94 LEU A N 1
ATOM 716 C CA . LEU A 1 94 ? 3.653 0.393 -6.935 1.00 92.12 94 LEU A CA 1
ATOM 717 C C . LEU A 1 94 ? 4.636 1.441 -6.426 1.00 92.12 94 LEU A C 1
ATOM 719 O O . LEU A 1 94 ? 5.802 1.125 -6.227 1.00 92.12 94 LEU A O 1
ATOM 723 N N . MET A 1 95 ? 4.198 2.673 -6.186 1.00 91.94 95 MET A N 1
ATOM 724 C CA . MET A 1 95 ? 5.041 3.698 -5.578 1.00 91.94 95 MET A CA 1
ATOM 725 C C . MET A 1 95 ? 5.417 3.326 -4.146 1.00 91.94 95 MET A C 1
ATOM 727 O O . MET A 1 95 ? 6.572 3.514 -3.768 1.00 91.94 95 MET A O 1
ATOM 731 N N . ALA A 1 96 ? 4.463 2.815 -3.367 1.00 90.75 96 ALA A N 1
ATOM 732 C CA . ALA A 1 96 ? 4.642 2.443 -1.967 1.00 90.75 96 ALA A CA 1
ATOM 733 C C . ALA A 1 96 ? 5.394 1.118 -1.772 1.00 90.75 96 ALA A C 1
ATOM 735 O O . ALA A 1 96 ? 5.963 0.895 -0.701 1.00 90.75 96 ALA A O 1
ATOM 736 N N . TYR A 1 97 ? 5.384 0.233 -2.769 1.00 88.12 97 TYR A N 1
ATOM 737 C CA . TYR A 1 97 ? 5.870 -1.136 -2.653 1.00 88.12 97 TYR A CA 1
ATOM 738 C C . TYR A 1 97 ? 7.346 -1.184 -2.246 1.00 88.12 97 TYR A C 1
ATOM 740 O O . TYR A 1 97 ? 8.236 -0.846 -3.032 1.00 88.12 97 TYR A O 1
ATOM 748 N N . GLU A 1 98 ? 7.612 -1.592 -1.001 1.00 79.38 98 GLU A N 1
ATOM 749 C CA . GLU A 1 98 ? 8.967 -1.674 -0.447 1.00 79.38 98 GLU A CA 1
ATOM 750 C C . GLU A 1 98 ? 9.786 -0.368 -0.609 1.00 79.38 98 GLU A C 1
ATOM 752 O O . GLU A 1 98 ? 11.002 -0.407 -0.818 1.00 79.38 98 GLU A O 1
ATOM 757 N N . ASN A 1 99 ? 9.132 0.801 -0.551 1.00 80.94 99 ASN A N 1
ATOM 758 C CA . ASN A 1 99 ? 9.782 2.103 -0.719 1.00 80.94 99 ASN A CA 1
ATOM 759 C C . ASN A 1 99 ? 9.355 3.094 0.369 1.00 80.94 99 ASN A C 1
ATOM 761 O O . ASN A 1 99 ? 8.341 3.780 0.258 1.00 80.94 99 ASN A O 1
ATOM 765 N N . LEU A 1 100 ? 10.162 3.197 1.425 1.00 80.69 100 LEU A N 1
ATOM 766 C CA . LEU A 1 100 ? 9.841 4.008 2.601 1.00 80.69 100 LEU A CA 1
ATOM 767 C C . LEU A 1 100 ? 9.613 5.490 2.280 1.00 80.69 100 LEU A C 1
ATOM 769 O O . LEU A 1 100 ? 8.696 6.098 2.827 1.00 80.69 100 LEU A O 1
ATOM 773 N N . THR A 1 101 ? 10.446 6.084 1.422 1.00 80.50 101 THR A N 1
ATOM 774 C CA . THR A 1 101 ? 10.332 7.509 1.081 1.00 80.50 101 THR A CA 1
ATOM 775 C C . THR A 1 101 ? 8.984 7.796 0.431 1.00 80.50 101 THR A C 1
ATOM 777 O O . THR A 1 101 ? 8.305 8.750 0.811 1.00 80.50 101 THR A O 1
ATOM 780 N N . ASN A 1 102 ? 8.560 6.933 -0.489 1.00 85.69 102 ASN A N 1
ATOM 781 C CA . ASN A 1 102 ? 7.275 7.064 -1.160 1.00 85.69 102 ASN A CA 1
ATOM 782 C C . ASN A 1 102 ? 6.104 6.750 -0.217 1.00 85.69 102 ASN A C 1
ATOM 784 O O . ASN A 1 102 ? 5.104 7.461 -0.247 1.00 85.69 102 ASN A O 1
ATOM 788 N N . GLN A 1 103 ? 6.237 5.756 0.670 1.00 87.25 103 GLN A N 1
ATOM 789 C CA . GLN A 1 103 ? 5.235 5.481 1.710 1.00 87.25 103 GLN A CA 1
ATOM 790 C C . GLN A 1 103 ? 5.012 6.703 2.609 1.00 87.25 103 GLN A C 1
ATOM 792 O O . GLN A 1 103 ? 3.876 7.104 2.844 1.00 87.25 103 GLN A O 1
ATOM 797 N N . GLN A 1 104 ? 6.091 7.340 3.075 1.00 83.81 104 GLN A N 1
ATOM 798 C CA . GLN A 1 104 ? 6.008 8.546 3.903 1.00 83.81 104 GLN A CA 1
ATOM 799 C C . GLN A 1 104 ? 5.406 9.731 3.149 1.00 83.81 104 GLN A C 1
ATOM 801 O O . GLN A 1 104 ? 4.657 10.499 3.746 1.00 83.81 104 GLN A O 1
ATOM 806 N N . LEU A 1 105 ? 5.722 9.883 1.861 1.00 84.75 105 LEU A N 1
ATOM 807 C CA . LEU A 1 105 ? 5.115 10.905 1.011 1.00 84.75 105 LEU A CA 1
ATOM 808 C C . LEU A 1 105 ? 3.592 10.732 0.945 1.00 84.75 105 LEU A C 1
ATOM 810 O O . LEU A 1 105 ? 2.865 11.699 1.162 1.00 84.75 105 LEU A O 1
ATOM 814 N N . ILE A 1 106 ? 3.125 9.504 0.698 1.00 88.25 106 ILE A N 1
ATOM 815 C CA . ILE A 1 106 ? 1.695 9.183 0.609 1.00 88.25 106 ILE A CA 1
ATOM 816 C C . ILE A 1 106 ? 0.993 9.472 1.939 1.00 88.25 106 ILE A C 1
ATOM 818 O O . ILE A 1 106 ? 0.017 10.215 1.963 1.00 88.25 106 ILE A O 1
ATOM 822 N N . ILE A 1 107 ? 1.547 8.973 3.047 1.00 85.81 107 ILE A N 1
ATOM 823 C CA . ILE A 1 107 ? 0.977 9.154 4.391 1.00 85.81 107 ILE A CA 1
ATOM 824 C C . ILE A 1 107 ? 0.900 10.639 4.772 1.00 85.81 107 ILE A C 1
ATOM 826 O O . ILE A 1 107 ? -0.114 11.089 5.300 1.00 85.81 107 ILE A O 1
ATOM 830 N N . ARG A 1 108 ? 1.957 11.420 4.510 1.00 82.62 108 ARG A N 1
ATOM 831 C CA . ARG A 1 108 ? 1.979 12.857 4.836 1.00 82.62 108 ARG A CA 1
ATOM 832 C C . ARG A 1 108 ? 0.945 13.640 4.038 1.00 82.62 108 ARG A C 1
ATOM 834 O O . ARG A 1 108 ? 0.262 14.476 4.609 1.00 82.62 108 ARG A O 1
ATOM 841 N N . CYS A 1 109 ? 0.779 13.321 2.755 1.00 80.56 109 CYS A N 1
ATOM 842 C CA . CYS A 1 109 ? -0.219 13.980 1.914 1.00 80.56 109 CYS A CA 1
ATOM 843 C C . CYS A 1 109 ? -1.654 13.813 2.440 1.00 80.56 109 CYS A C 1
ATOM 845 O O . CYS A 1 109 ? -2.498 14.657 2.166 1.00 80.56 109 CYS A O 1
ATOM 847 N N . GLN A 1 110 ? -1.931 12.742 3.185 1.00 81.56 110 GLN A N 1
ATOM 848 C CA . GLN A 1 110 ? -3.243 12.485 3.785 1.00 81.56 110 GLN A CA 1
ATOM 849 C C . GLN A 1 110 ? -3.394 13.090 5.181 1.00 81.56 110 GLN A C 1
ATOM 851 O O . GLN A 1 110 ? -4.506 13.372 5.606 1.00 81.56 110 GLN A O 1
ATOM 856 N N . ALA A 1 111 ? -2.286 13.312 5.895 1.00 69.81 111 ALA A N 1
ATOM 857 C CA . ALA A 1 111 ? -2.301 14.021 7.173 1.00 69.81 111 ALA A CA 1
ATOM 858 C C . ALA A 1 111 ? -2.622 15.517 7.001 1.00 69.81 111 ALA A C 1
ATOM 860 O O . ALA A 1 111 ? -3.260 16.103 7.871 1.00 69.81 111 ALA A O 1
ATOM 861 N N . ASP A 1 112 ? -2.195 16.097 5.876 1.00 61.31 112 ASP A N 1
ATOM 862 C CA . ASP 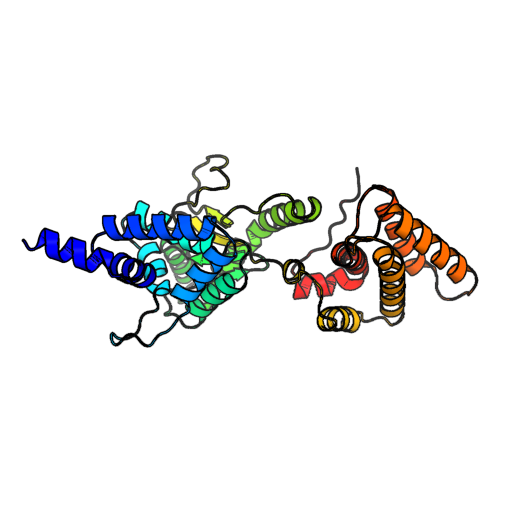A 1 112 ? -2.418 17.504 5.518 1.00 61.31 112 ASP A CA 1
ATOM 863 C C . ASP A 1 112 ? -3.635 17.704 4.583 1.00 61.31 112 ASP A C 1
ATOM 865 O O . ASP A 1 112 ? -3.880 18.820 4.124 1.00 61.31 112 ASP A O 1
ATOM 869 N N . GLY A 1 113 ? -4.359 16.629 4.247 1.00 59.62 113 GLY A N 1
ATOM 870 C CA . GLY A 1 113 ? -5.472 16.639 3.293 1.00 59.62 113 GLY A CA 1
ATOM 871 C C . GLY A 1 113 ? -6.832 16.971 3.919 1.00 59.62 113 GLY A C 1
ATOM 872 O O . GLY A 1 113 ? -7.009 16.907 5.134 1.00 59.62 113 GLY A O 1
ATOM 873 N N . ASP A 1 114 ? -7.809 17.297 3.069 1.00 62.50 114 ASP A N 1
ATOM 874 C CA . ASP A 1 114 ? -9.204 17.524 3.474 1.00 62.50 114 ASP A CA 1
ATOM 875 C C . ASP A 1 114 ? -9.845 16.253 4.072 1.00 62.50 114 ASP A C 1
ATOM 877 O O . ASP A 1 114 ? -9.358 15.138 3.868 1.00 62.50 114 ASP A O 1
ATOM 881 N N . GLU A 1 115 ? -10.991 16.395 4.757 1.00 61.66 115 GLU A N 1
ATOM 882 C CA . GLU A 1 115 ? -11.738 15.297 5.416 1.00 61.66 115 GLU A CA 1
ATOM 883 C C . GLU A 1 115 ? -12.063 14.105 4.487 1.00 61.66 115 GLU A C 1
ATOM 885 O O . GLU A 1 115 ? -12.359 12.989 4.929 1.00 61.66 115 GLU A O 1
ATOM 890 N N . GLU A 1 116 ? -11.983 14.311 3.174 1.00 65.19 116 GLU A N 1
ATOM 891 C CA . GLU A 1 116 ? -12.196 13.279 2.170 1.00 65.19 116 GLU A CA 1
ATOM 892 C C . GLU A 1 116 ? -10.967 12.379 1.949 1.00 65.19 116 GLU A C 1
ATOM 894 O O . GLU A 1 116 ? -11.140 11.214 1.570 1.00 65.19 116 GLU A O 1
ATOM 899 N N . MET A 1 117 ? -9.737 12.836 2.212 1.00 72.62 117 MET A N 1
ATOM 900 C CA . MET A 1 117 ? -8.480 12.092 1.993 1.00 72.62 117 MET A CA 1
ATOM 901 C C . MET A 1 117 ? -7.978 11.391 3.265 1.00 72.62 117 MET A C 1
ATOM 903 O O . MET A 1 117 ? -6.873 11.623 3.742 1.00 72.62 117 MET A O 1
ATOM 907 N N . VAL A 1 118 ? -8.797 10.487 3.804 1.00 79.44 118 VAL A N 1
ATOM 908 C CA . VAL A 1 118 ? -8.499 9.769 5.055 1.00 79.44 118 VAL A CA 1
ATOM 909 C C . VAL A 1 118 ? -7.603 8.561 4.801 1.00 79.44 118 VAL A C 1
ATOM 911 O O . VAL A 1 118 ? -8.032 7.592 4.171 1.00 79.44 118 VAL A O 1
ATOM 914 N N . GLY A 1 119 ? -6.386 8.602 5.344 1.00 87.44 119 GLY A N 1
ATOM 915 C CA . GLY A 1 119 ? -5.489 7.452 5.456 1.00 87.44 119 GLY A CA 1
ATOM 916 C C . GLY A 1 119 ? -5.516 6.853 6.863 1.00 87.44 119 GLY A C 1
ATOM 917 O O . GLY A 1 119 ? -5.470 7.584 7.852 1.00 87.44 119 GLY A O 1
ATOM 918 N N . VAL A 1 120 ? -5.560 5.524 6.977 1.00 89.31 120 VAL A N 1
ATOM 919 C CA . VAL A 1 120 ? -5.621 4.816 8.268 1.00 89.31 120 VAL A CA 1
ATOM 920 C C . VAL A 1 120 ? -4.464 3.834 8.389 1.00 89.31 120 VAL A C 1
ATOM 922 O O . VAL A 1 120 ? -4.348 2.884 7.617 1.00 89.31 120 VAL A O 1
ATOM 925 N N . THR A 1 121 ? -3.614 4.040 9.394 1.00 86.94 121 THR A N 1
ATOM 926 C CA . THR A 1 121 ? -2.480 3.155 9.688 1.00 86.94 121 THR A CA 1
ATOM 927 C C . THR A 1 121 ? -2.783 2.259 10.880 1.00 86.94 121 THR A C 1
ATOM 929 O O . THR A 1 121 ? -3.032 2.750 11.981 1.00 86.94 121 THR A O 1
ATOM 932 N N . VAL A 1 122 ? -2.682 0.944 10.691 1.00 79.38 122 VAL A N 1
ATOM 933 C CA . VAL A 1 122 ? -2.783 -0.055 11.761 1.00 79.38 122 VAL A CA 1
ATOM 934 C C . VAL A 1 122 ? -1.623 -1.031 11.627 1.00 79.38 122 VAL A C 1
ATOM 936 O O . VAL A 1 122 ? -1.571 -1.831 10.694 1.00 79.38 122 VAL A O 1
ATOM 939 N N . GLY A 1 123 ? -0.690 -0.964 12.577 1.00 77.19 123 GLY A N 1
ATOM 940 C CA . GLY A 1 123 ? 0.473 -1.845 12.623 1.00 77.19 123 GLY A CA 1
ATOM 941 C C . GLY A 1 123 ? 1.300 -1.791 11.332 1.00 77.19 123 GLY A C 1
ATOM 942 O O . GLY A 1 123 ? 1.936 -0.778 11.070 1.00 77.19 123 GLY A O 1
ATOM 943 N N . TRP A 1 124 ? 1.287 -2.867 10.542 1.00 79.44 124 TRP A N 1
ATOM 944 C CA . TRP A 1 124 ? 2.029 -3.029 9.287 1.00 79.44 124 TRP A CA 1
ATOM 945 C C . TRP A 1 124 ? 1.247 -2.654 8.030 1.00 79.44 124 TRP A C 1
ATOM 947 O O . TRP A 1 124 ? 1.732 -2.874 6.925 1.00 79.44 124 TRP A O 1
ATOM 957 N N . VAL A 1 125 ? 0.036 -2.130 8.165 1.00 85.25 125 VAL A N 1
ATOM 958 C CA . VAL A 1 125 ? -0.805 -1.767 7.025 1.00 85.25 125 VAL A CA 1
ATOM 959 C C . VAL A 1 125 ? -1.138 -0.294 7.099 1.00 85.25 125 VAL A C 1
ATOM 961 O O . VAL A 1 125 ? -1.492 0.231 8.156 1.00 85.25 125 VAL A O 1
ATOM 964 N N . HIS A 1 126 ? -1.063 0.357 5.948 1.00 91.94 126 HIS A N 1
ATOM 965 C CA . HIS A 1 126 ? -1.642 1.669 5.746 1.00 91.94 126 HIS A CA 1
ATOM 966 C C . HIS A 1 126 ? -2.708 1.582 4.654 1.00 91.94 126 HIS A C 1
ATOM 968 O O . HIS A 1 126 ? -2.388 1.346 3.487 1.00 91.94 126 HIS A O 1
ATOM 974 N N . ALA A 1 127 ? -3.972 1.738 5.046 1.00 94.31 127 ALA A N 1
ATOM 975 C CA . ALA A 1 127 ? -5.094 1.876 4.131 1.00 94.31 127 ALA A CA 1
ATOM 976 C C . ALA A 1 127 ? -5.147 3.328 3.649 1.00 94.31 127 ALA A C 1
ATOM 978 O O . ALA A 1 127 ? -5.422 4.231 4.436 1.00 94.31 127 ALA A O 1
ATOM 979 N N . PHE A 1 128 ? -4.862 3.544 2.367 1.00 93.06 128 PHE A N 1
ATOM 980 C CA . PHE A 1 128 ? -4.774 4.885 1.783 1.00 93.06 128 PHE A CA 1
ATOM 981 C C . PHE A 1 128 ? -6.094 5.340 1.148 1.00 93.06 128 PHE A C 1
ATOM 983 O O . PHE A 1 128 ? -6.179 6.465 0.668 1.00 93.06 128 PHE A O 1
ATOM 990 N N . PHE A 1 129 ? -7.122 4.492 1.096 1.00 91.06 129 PHE A N 1
ATOM 991 C CA . PHE A 1 129 ? -8.420 4.879 0.556 1.00 91.06 129 PHE A CA 1
ATOM 992 C C . PHE A 1 129 ? -9.559 4.205 1.302 1.00 91.06 129 PHE A C 1
ATOM 994 O O . PHE A 1 129 ? -9.605 2.982 1.392 1.00 91.06 129 PHE A O 1
ATOM 1001 N N . VAL A 1 130 ? -10.490 5.020 1.796 1.00 91.31 130 VAL A N 1
ATOM 1002 C CA . VAL A 1 130 ? -11.725 4.573 2.443 1.00 91.31 130 VAL A CA 1
ATOM 1003 C C . VAL A 1 130 ? -12.891 4.810 1.475 1.00 91.31 130 VAL A C 1
ATOM 1005 O O . VAL A 1 130 ? -13.272 5.976 1.295 1.00 91.31 130 VAL A O 1
ATOM 1008 N N . PRO A 1 131 ? -13.454 3.754 0.853 1.00 90.88 131 PRO A N 1
ATOM 1009 C CA . PRO A 1 131 ? -14.535 3.895 -0.119 1.00 90.88 131 PRO A CA 1
ATOM 1010 C C . PRO A 1 131 ? -15.816 4.443 0.495 1.00 90.88 131 PRO A C 1
ATOM 1012 O O . PRO A 1 131 ? -16.086 4.249 1.684 1.00 90.88 131 PRO A O 1
ATOM 1015 N N . GLN A 1 132 ? -16.640 5.069 -0.348 1.00 89.62 132 GLN A N 1
ATOM 1016 C CA . GLN A 1 132 ? -17.901 5.678 0.076 1.00 89.62 132 GLN A CA 1
ATOM 1017 C C . GLN A 1 132 ? -18.833 4.661 0.737 1.00 89.62 132 GLN A C 1
ATOM 1019 O O . GLN A 1 132 ? -19.378 4.931 1.797 1.00 89.62 132 GLN A O 1
ATOM 1024 N N . THR A 1 133 ? -18.896 3.439 0.205 1.00 90.12 133 THR A N 1
ATOM 1025 C CA . THR A 1 133 ? -19.685 2.340 0.782 1.00 90.12 133 THR A CA 1
ATOM 1026 C C . THR A 1 133 ? -19.339 2.047 2.244 1.00 90.12 133 THR A C 1
ATOM 1028 O O . THR A 1 133 ? -20.211 1.652 3.018 1.00 90.12 133 THR A O 1
ATOM 1031 N N . LEU A 1 134 ? -18.079 2.236 2.653 1.00 91.06 134 LEU A N 1
ATOM 1032 C CA . LEU A 1 134 ? -17.654 2.059 4.039 1.00 91.06 134 LEU A CA 1
ATOM 1033 C C . LEU A 1 134 ? -17.981 3.284 4.904 1.00 91.06 134 LEU A C 1
ATOM 1035 O O . LEU A 1 134 ? -18.317 3.120 6.078 1.00 91.06 134 LEU A O 1
ATOM 1039 N N . ARG A 1 135 ? -17.922 4.489 4.323 1.00 91.31 135 ARG A N 1
ATOM 1040 C CA . ARG A 1 135 ? -18.339 5.741 4.978 1.00 91.31 135 ARG A CA 1
ATOM 1041 C C . ARG A 1 135 ? -19.837 5.735 5.265 1.00 91.31 135 ARG A C 1
ATOM 1043 O O . ARG A 1 135 ? -20.215 5.934 6.413 1.00 91.31 135 ARG A O 1
ATOM 1050 N N . ASP A 1 136 ? -20.655 5.359 4.286 1.00 92.19 136 ASP A N 1
ATOM 1051 C CA . ASP A 1 136 ? -22.112 5.249 4.425 1.00 92.19 136 ASP A CA 1
ATOM 1052 C C . ASP A 1 136 ? -22.493 4.242 5.526 1.00 92.19 136 ASP A C 1
ATOM 1054 O O . ASP A 1 136 ? -23.387 4.484 6.336 1.00 92.19 136 ASP A O 1
ATOM 1058 N N . ARG A 1 137 ? -21.778 3.106 5.610 1.00 91.56 137 ARG A N 1
ATOM 1059 C CA . ARG A 1 137 ? -21.972 2.113 6.685 1.00 91.56 137 ARG A CA 1
ATOM 1060 C C . ARG A 1 137 ? -21.648 2.682 8.067 1.00 91.56 137 ARG A C 1
ATOM 1062 O O . ARG A 1 137 ? -22.358 2.386 9.026 1.00 91.56 137 ARG A O 1
ATOM 1069 N N . TYR A 1 138 ? -20.574 3.461 8.178 1.00 93.44 138 TYR A N 1
ATOM 1070 C CA . TYR A 1 138 ? -20.208 4.132 9.425 1.00 93.44 138 TYR A CA 1
ATOM 1071 C C . TYR A 1 138 ? -21.259 5.178 9.828 1.00 93.44 138 TYR A C 1
ATOM 1073 O O . TYR A 1 138 ? -21.682 5.204 10.984 1.00 93.44 138 TYR A O 1
ATOM 1081 N N . GLU A 1 139 ? -21.725 5.991 8.879 1.00 93.62 139 GLU A N 1
ATOM 1082 C CA . GLU A 1 139 ? -22.766 6.999 9.102 1.00 93.62 139 GLU A CA 1
ATOM 1083 C C . GLU A 1 139 ? -24.075 6.364 9.576 1.00 93.62 139 GLU A C 1
ATOM 1085 O O . GLU A 1 139 ? -24.585 6.751 10.629 1.00 93.62 139 GLU A O 1
ATOM 1090 N N . ALA A 1 140 ? -24.546 5.310 8.904 1.00 93.38 140 ALA A N 1
ATOM 1091 C CA . ALA A 1 140 ? -25.734 4.566 9.323 1.00 93.38 140 ALA A CA 1
ATOM 1092 C C . ALA A 1 140 ? -25.599 4.005 10.755 1.00 93.38 140 ALA A C 1
ATOM 1094 O O . ALA A 1 140 ? -26.518 4.119 11.566 1.00 93.38 140 ALA A O 1
ATOM 1095 N N . GLN A 1 141 ? -24.430 3.460 11.117 1.00 92.31 141 GLN A N 1
ATOM 1096 C CA . GLN A 1 141 ? -24.178 2.954 12.473 1.00 92.31 141 GLN A CA 1
ATOM 1097 C C . GLN A 1 141 ? -24.173 4.072 13.531 1.00 92.31 141 GLN A C 1
ATOM 1099 O O . GLN A 1 141 ? -24.558 3.855 14.687 1.00 92.31 141 GLN A O 1
ATOM 1104 N N . CYS A 1 142 ? -23.703 5.264 13.168 1.00 93.50 142 CYS A N 1
ATOM 1105 C CA . CYS A 1 142 ? -23.758 6.444 14.023 1.00 93.50 142 CYS A CA 1
ATOM 1106 C C . CYS A 1 142 ? -25.205 6.896 14.249 1.00 93.50 142 CYS A C 1
ATOM 1108 O O . CYS A 1 142 ? -25.594 7.088 15.406 1.00 93.50 142 CYS A O 1
ATOM 1110 N N . GLU A 1 143 ? -26.008 6.973 13.186 1.00 92.44 143 GLU A N 1
ATOM 1111 C CA . GLU A 1 143 ? -27.430 7.330 13.246 1.00 92.44 143 GLU A CA 1
ATOM 1112 C C . GLU A 1 143 ? -28.233 6.362 14.123 1.00 92.44 143 GLU A C 1
ATOM 1114 O O . GLU A 1 143 ? -28.946 6.802 15.028 1.00 92.44 143 GLU A O 1
ATOM 1119 N N . GLU A 1 144 ? -28.046 5.048 13.953 1.00 92.75 144 GLU A N 1
ATOM 1120 C CA . GLU A 1 144 ? -28.686 4.014 14.786 1.00 92.75 144 GLU A CA 1
ATOM 1121 C C . GLU A 1 144 ? -28.376 4.176 16.282 1.00 92.75 144 GLU A C 1
ATOM 1123 O O . GLU A 1 144 ? -29.193 3.852 17.148 1.00 92.75 144 GLU A O 1
ATOM 1128 N N . ARG A 1 145 ? -27.188 4.694 16.607 1.00 90.75 145 ARG A N 1
ATOM 1129 C CA . ARG A 1 145 ? -26.728 4.940 17.982 1.00 90.75 145 ARG A CA 1
ATOM 1130 C C . ARG A 1 145 ? -27.050 6.350 18.481 1.00 90.75 145 ARG A C 1
ATOM 1132 O O . ARG A 1 145 ? -26.643 6.689 19.596 1.00 90.75 145 ARG A O 1
ATOM 1139 N N . GLY A 1 146 ? -27.737 7.171 17.683 1.00 89.50 146 GLY A N 1
ATOM 1140 C CA . GLY A 1 146 ? -28.044 8.567 17.999 1.00 89.50 146 GLY A CA 1
ATOM 1141 C C . GLY A 1 146 ? -26.798 9.447 18.143 1.00 89.50 146 GLY A C 1
ATOM 1142 O O . GLY A 1 146 ? -26.785 10.365 18.964 1.00 89.50 146 GLY A O 1
ATOM 1143 N N . ARG A 1 147 ? -25.722 9.138 17.410 1.00 90.81 147 ARG A N 1
ATOM 1144 C CA . ARG A 1 147 ? -24.452 9.878 17.420 1.00 90.81 147 ARG A CA 1
ATOM 1145 C C . ARG A 1 147 ? -24.213 10.539 16.068 1.00 90.81 147 ARG A C 1
ATOM 1147 O O . ARG A 1 147 ? -24.601 10.006 15.039 1.00 90.81 147 ARG A O 1
ATOM 1154 N N . PHE A 1 148 ? -23.508 11.665 16.074 1.00 89.06 148 PHE A N 1
ATOM 1155 C CA . PHE A 1 148 ? -23.007 12.279 14.845 1.00 89.06 148 PHE A CA 1
ATOM 1156 C C . PHE A 1 148 ? -21.780 11.518 14.329 1.00 89.06 148 PHE A C 1
ATOM 1158 O O . PHE A 1 148 ? -20.953 11.057 15.127 1.00 89.06 148 PHE A O 1
ATOM 1165 N N . SER A 1 149 ? -21.663 11.390 13.007 1.00 89.31 149 SER A N 1
ATOM 1166 C CA . SER A 1 149 ? -20.449 10.897 12.361 1.00 89.31 149 SER A CA 1
ATOM 1167 C C . SER A 1 149 ? -19.314 11.907 12.550 1.00 89.31 149 SER A C 1
ATOM 1169 O O . SER A 1 149 ? -19.517 13.121 12.554 1.00 89.31 149 SER A O 1
ATOM 1171 N N . THR A 1 150 ? -18.101 11.406 12.776 1.00 90.12 150 THR A N 1
ATOM 1172 C CA . THR A 1 150 ? -16.896 12.235 12.919 1.00 90.12 150 THR A CA 1
ATOM 1173 C C . THR A 1 150 ? -15.726 11.569 12.212 1.00 90.12 150 THR A C 1
ATOM 1175 O O . THR A 1 150 ? -15.664 10.343 12.124 1.00 90.12 150 THR A O 1
ATOM 1178 N N . LEU A 1 151 ? -14.751 12.363 11.773 1.00 86.06 151 LEU A N 1
ATOM 1179 C CA . LEU A 1 151 ? -13.536 11.855 11.133 1.00 86.06 151 LEU A CA 1
ATOM 1180 C C . LEU A 1 151 ? -12.736 10.902 12.037 1.00 86.06 151 LEU A C 1
ATOM 1182 O O . LEU A 1 151 ? -12.229 9.868 11.594 1.00 86.06 151 LEU A O 1
ATOM 1186 N N . VAL A 1 152 ? -12.660 11.235 13.329 1.00 88.50 152 VAL A N 1
ATOM 1187 C CA . VAL A 1 152 ? -12.002 10.402 14.345 1.00 88.50 152 VAL A CA 1
ATOM 1188 C C . VAL A 1 152 ? -12.730 9.067 14.479 1.00 88.50 152 VAL A C 1
ATOM 1190 O O . VAL A 1 152 ? -12.095 8.017 14.428 1.00 88.50 152 VAL A O 1
ATOM 1193 N N . GLY A 1 153 ? -14.062 9.088 14.566 1.00 89.50 153 GLY A N 1
ATOM 1194 C CA . GLY A 1 153 ? -14.850 7.863 14.660 1.00 89.50 153 GLY A CA 1
ATOM 1195 C C . GLY A 1 153 ? -14.791 7.004 13.391 1.00 89.50 153 GLY A C 1
ATOM 1196 O O . GLY A 1 153 ? -14.728 5.783 13.506 1.00 89.50 153 GLY A O 1
ATOM 1197 N N . LEU A 1 154 ? -14.722 7.608 12.198 1.00 90.75 154 LEU A N 1
ATOM 1198 C CA . LEU A 1 154 ? -14.485 6.879 10.946 1.00 90.75 154 LEU A CA 1
ATOM 1199 C C . LEU A 1 154 ? -13.114 6.187 10.971 1.00 90.75 154 LEU A C 1
ATOM 1201 O O . LEU A 1 154 ? -13.001 5.010 10.631 1.00 90.75 154 LEU A O 1
ATOM 1205 N N . THR A 1 155 ? -12.077 6.892 11.428 1.00 89.06 155 THR A N 1
ATOM 1206 C CA . THR A 1 155 ? -10.726 6.332 11.585 1.00 89.06 155 THR A CA 1
ATOM 1207 C C . THR A 1 155 ? -10.717 5.155 12.562 1.00 89.06 155 THR A C 1
ATOM 1209 O O . THR A 1 155 ? -10.104 4.125 12.278 1.00 89.06 155 THR A O 1
ATOM 1212 N N . GLU A 1 156 ? -11.419 5.259 13.693 1.00 88.75 156 GLU A N 1
ATOM 1213 C CA . GLU A 1 156 ? -11.563 4.169 14.668 1.00 88.75 156 GLU A CA 1
ATOM 1214 C C . GLU A 1 156 ? -12.343 2.975 14.102 1.00 88.75 156 GLU A C 1
ATOM 1216 O O . GLU A 1 156 ? -11.963 1.820 14.327 1.00 88.75 156 GLU A O 1
ATOM 1221 N N . PHE A 1 157 ? -13.404 3.244 13.340 1.00 90.62 157 PHE A N 1
ATOM 1222 C CA . PHE A 1 157 ? -14.222 2.231 12.682 1.00 90.62 157 PHE A CA 1
ATOM 1223 C C . PHE A 1 157 ? -13.399 1.417 11.675 1.00 90.62 157 PHE A C 1
ATOM 1225 O O . PHE A 1 157 ? -13.324 0.191 11.781 1.00 90.62 157 PHE A O 1
ATOM 1232 N N . VAL A 1 158 ? -12.688 2.095 10.768 1.00 91.25 158 VAL A N 1
ATOM 1233 C CA . VAL A 1 158 ? -11.781 1.451 9.804 1.00 91.25 158 VAL A CA 1
ATOM 1234 C C . VAL A 1 158 ? -10.635 0.738 10.526 1.00 91.25 158 VAL A C 1
ATOM 1236 O O . VAL A 1 158 ? -10.303 -0.398 10.191 1.00 91.25 158 VAL A O 1
ATOM 1239 N N . SER A 1 159 ? -10.059 1.355 11.562 1.00 86.44 159 SER A N 1
ATOM 1240 C CA . SER A 1 159 ? -8.985 0.733 12.346 1.00 86.44 159 SER A CA 1
ATOM 1241 C C . SER A 1 159 ? -9.423 -0.583 12.983 1.00 86.44 159 SER A C 1
ATOM 1243 O O . SER A 1 159 ? -8.641 -1.531 13.023 1.00 86.44 159 SER A O 1
ATOM 1245 N N . SER A 1 160 ? -10.658 -0.652 13.482 1.00 84.50 160 SER A N 1
ATOM 1246 C CA . SER A 1 160 ? -11.218 -1.868 14.081 1.00 84.50 160 SER A CA 1
ATOM 1247 C C . SER A 1 160 ? -11.366 -2.974 13.037 1.00 84.50 160 SER A C 1
ATOM 1249 O O . SER A 1 160 ? -10.894 -4.083 13.261 1.00 84.50 160 SER A O 1
ATOM 1251 N N . MET A 1 161 ? -11.868 -2.646 11.843 1.00 87.06 161 MET A N 1
ATOM 1252 C CA . MET A 1 161 ? -11.962 -3.592 10.725 1.00 87.06 161 MET A CA 1
ATOM 1253 C C . MET A 1 161 ? -10.597 -4.165 10.309 1.00 87.06 161 MET A C 1
ATOM 1255 O O . MET A 1 161 ? -10.476 -5.365 10.051 1.00 87.06 161 MET A O 1
ATOM 1259 N N . ILE A 1 162 ? -9.551 -3.331 10.266 1.00 81.62 162 ILE A N 1
ATOM 1260 C CA . ILE A 1 162 ? -8.189 -3.803 9.970 1.00 81.62 162 ILE A CA 1
ATOM 1261 C C . ILE A 1 162 ? -7.678 -4.708 11.100 1.00 81.62 162 ILE A C 1
ATOM 1263 O O . ILE A 1 162 ? -7.098 -5.756 10.816 1.00 81.62 162 ILE A O 1
ATOM 1267 N N . LYS A 1 163 ? -7.909 -4.336 12.369 1.00 77.19 163 LYS A N 1
ATOM 1268 C CA . LYS A 1 163 ? -7.513 -5.129 13.549 1.00 77.19 163 LYS A CA 1
ATOM 1269 C C . LYS A 1 163 ? -8.164 -6.512 13.562 1.00 77.19 163 LYS A C 1
ATOM 1271 O O . LYS A 1 163 ? -7.464 -7.495 13.797 1.00 77.19 163 LYS A O 1
ATOM 1276 N N . ASP A 1 164 ? -9.450 -6.602 13.243 1.00 75.19 164 ASP A N 1
ATOM 1277 C CA . ASP A 1 164 ? -10.190 -7.870 13.220 1.00 75.19 164 ASP A CA 1
ATOM 1278 C C . ASP A 1 164 ? -9.630 -8.848 12.172 1.00 75.19 164 ASP A C 1
ATOM 1280 O O . ASP A 1 164 ? -9.643 -10.062 12.367 1.00 75.19 164 ASP A O 1
ATOM 1284 N N . ASN A 1 165 ? -9.054 -8.325 11.085 1.00 69.38 165 ASN A N 1
ATOM 1285 C CA . ASN A 1 165 ? -8.438 -9.116 10.016 1.00 69.38 165 ASN A CA 1
ATOM 1286 C C . ASN A 1 165 ? -6.905 -9.215 10.129 1.00 69.38 165 ASN A C 1
ATOM 1288 O O . ASN A 1 165 ? -6.242 -9.786 9.254 1.00 69.38 165 ASN A O 1
ATOM 1292 N N . TYR A 1 166 ? -6.319 -8.688 11.206 1.00 72.44 166 TYR A N 1
ATOM 1293 C CA . TYR A 1 166 ? -4.876 -8.474 11.316 1.00 72.44 166 TYR A CA 1
ATOM 1294 C C . TYR A 1 166 ? -4.064 -9.770 11.449 1.00 72.44 166 TYR A C 1
ATOM 1296 O O . TYR A 1 166 ? -2.887 -9.806 11.096 1.00 72.44 166 TYR A O 1
ATOM 1304 N N . ALA A 1 167 ? -4.690 -10.873 11.871 1.00 62.50 167 ALA A N 1
ATOM 1305 C CA . ALA A 1 167 ? -4.045 -12.188 11.906 1.00 62.50 167 ALA A CA 1
ATOM 1306 C C . ALA A 1 167 ? -3.536 -12.628 10.517 1.00 62.50 167 ALA A C 1
ATOM 1308 O O . ALA A 1 167 ? -2.450 -13.197 10.396 1.00 62.50 167 ALA A O 1
ATOM 1309 N N . THR A 1 168 ? -4.281 -12.313 9.451 1.00 67.25 168 THR A N 1
ATOM 1310 C CA . THR A 1 168 ? -3.881 -12.638 8.070 1.00 67.25 168 THR A CA 1
ATOM 1311 C C . THR A 1 168 ? -2.692 -11.795 7.605 1.00 67.25 168 THR A C 1
ATOM 1313 O O . THR A 1 168 ? -1.777 -12.307 6.959 1.00 67.25 168 THR A O 1
ATOM 1316 N N . VAL A 1 169 ? -2.667 -10.516 7.995 1.00 67.62 169 VAL A N 1
ATOM 1317 C CA . VAL A 1 169 ? -1.552 -9.586 7.764 1.00 67.62 169 VAL A CA 1
ATOM 1318 C C . VAL A 1 169 ? -0.295 -10.111 8.445 1.00 67.62 169 VAL A C 1
ATOM 1320 O O . VAL A 1 169 ? 0.742 -10.248 7.799 1.00 67.62 169 VAL A O 1
ATOM 1323 N N . TYR A 1 170 ? -0.409 -10.463 9.726 1.00 63.28 170 TYR A N 1
ATOM 1324 C CA . TYR A 1 170 ? 0.693 -11.007 10.510 1.00 63.28 170 TYR A CA 1
ATOM 1325 C C . TYR A 1 170 ? 1.242 -12.297 9.901 1.00 63.28 170 TYR A C 1
ATOM 1327 O O . TYR A 1 170 ? 2.452 -12.431 9.755 1.00 63.28 170 TYR A O 1
ATOM 1335 N N . SER A 1 171 ? 0.371 -13.218 9.479 1.00 60.88 171 SER A N 1
ATOM 1336 C CA . SER A 1 171 ? 0.791 -14.460 8.827 1.00 60.88 171 SER A CA 1
ATOM 1337 C C . SER A 1 171 ? 1.598 -14.196 7.552 1.00 60.88 171 SER A C 1
ATOM 1339 O O . SER A 1 171 ? 2.691 -14.741 7.405 1.00 60.88 171 SER A O 1
ATOM 1341 N N . ARG A 1 172 ? 1.122 -13.321 6.655 1.00 67.69 172 ARG A N 1
ATOM 1342 C CA . ARG A 1 172 ? 1.825 -12.993 5.398 1.00 67.69 172 ARG A CA 1
ATOM 1343 C C . ARG A 1 172 ? 3.195 -12.365 5.642 1.00 67.69 172 ARG A C 1
ATOM 1345 O O . ARG A 1 172 ? 4.176 -12.760 5.021 1.00 67.69 172 ARG A O 1
ATOM 1352 N N . ILE A 1 173 ? 3.267 -11.425 6.580 1.00 67.94 173 ILE A N 1
ATOM 1353 C CA . ILE A 1 173 ? 4.522 -10.767 6.958 1.00 67.94 173 ILE A CA 1
ATOM 1354 C C . ILE A 1 173 ? 5.470 -11.759 7.638 1.00 67.94 173 ILE A C 1
ATOM 1356 O O . ILE A 1 173 ? 6.659 -11.790 7.334 1.00 67.94 173 ILE A O 1
ATOM 1360 N N . GLY A 1 174 ? 4.947 -12.608 8.521 1.00 57.75 174 GLY A N 1
ATOM 1361 C CA . GLY A 1 174 ? 5.707 -13.663 9.178 1.00 57.75 174 GLY A CA 1
ATOM 1362 C C . GLY A 1 174 ? 6.340 -14.628 8.177 1.00 57.75 174 GLY A C 1
ATOM 1363 O O . GLY A 1 174 ? 7.523 -14.922 8.303 1.00 57.75 174 GLY A O 1
ATOM 1364 N N . HIS A 1 175 ? 5.601 -15.057 7.149 1.00 58.62 175 HIS A N 1
ATOM 1365 C CA . HIS A 1 175 ? 6.137 -15.903 6.075 1.00 58.62 175 HIS A CA 1
ATOM 1366 C C . HIS A 1 175 ? 7.230 -15.194 5.272 1.00 58.62 175 HIS A C 1
ATOM 1368 O O . HIS A 1 175 ? 8.295 -15.773 5.069 1.00 58.62 175 HIS A O 1
ATOM 1374 N N . TYR A 1 176 ? 7.007 -13.933 4.890 1.00 60.22 176 TYR A N 1
ATOM 1375 C CA . TYR A 1 176 ? 8.011 -13.113 4.206 1.00 60.22 176 TYR A CA 1
ATOM 1376 C C . TYR A 1 176 ? 9.334 -13.060 4.990 1.00 60.22 176 TYR A C 1
ATOM 1378 O O . TYR A 1 176 ? 10.408 -13.289 4.431 1.00 60.22 176 TYR A O 1
ATOM 1386 N N . TYR A 1 177 ? 9.265 -12.852 6.308 1.00 58.22 177 TYR A N 1
ATOM 1387 C CA . TYR A 1 177 ? 10.452 -12.842 7.168 1.00 58.22 177 TYR A CA 1
ATOM 1388 C C . TYR A 1 177 ? 11.064 -14.218 7.408 1.00 58.22 177 TYR A C 1
ATOM 1390 O O . TYR A 1 177 ? 12.288 -14.353 7.381 1.00 58.22 177 TYR A O 1
ATOM 1398 N N . ALA A 1 178 ? 10.241 -15.240 7.634 1.00 49.94 178 ALA A N 1
ATOM 1399 C CA . ALA A 1 178 ? 10.704 -16.609 7.843 1.00 49.94 178 ALA A CA 1
ATOM 1400 C C . ALA A 1 178 ? 11.457 -17.140 6.614 1.00 49.94 178 ALA A C 1
ATOM 1402 O O . ALA A 1 178 ? 12.468 -17.826 6.763 1.00 49.94 178 ALA A O 1
ATOM 1403 N N . GLY A 1 179 ? 11.018 -16.748 5.416 1.00 49.34 179 GLY A N 1
ATOM 1404 C CA . GLY A 1 179 ? 11.681 -17.029 4.145 1.00 49.34 179 GLY A CA 1
ATOM 1405 C C . GLY A 1 179 ? 12.920 -16.173 3.867 1.00 49.34 179 GLY A C 1
ATOM 1406 O O . GLY A 1 179 ? 13.392 -16.161 2.737 1.00 49.34 179 GLY A O 1
ATOM 1407 N N . GLY A 1 180 ? 13.443 -15.415 4.840 1.00 47.41 180 GLY A N 1
ATOM 1408 C CA . GLY A 1 180 ? 14.633 -14.579 4.645 1.00 47.41 180 GLY A CA 1
ATOM 1409 C C . GLY A 1 180 ? 14.413 -13.405 3.690 1.00 47.41 180 GLY A C 1
ATOM 1410 O O . GLY A 1 180 ? 15.379 -12.881 3.141 1.00 47.41 180 GLY A O 1
ATOM 1411 N N . CYS A 1 181 ? 13.158 -12.989 3.498 1.00 59.97 181 CYS A N 1
ATOM 1412 C CA . CYS A 1 181 ? 12.757 -11.968 2.531 1.00 59.97 181 CYS A CA 1
ATOM 1413 C C . CYS A 1 181 ? 13.119 -12.321 1.076 1.00 59.97 181 CYS A C 1
ATOM 1415 O O . CYS A 1 181 ? 13.359 -11.433 0.259 1.00 59.97 181 CYS A O 1
ATOM 1417 N N . HIS A 1 182 ? 13.213 -13.617 0.764 1.00 49.38 182 HIS A N 1
ATOM 1418 C CA . HIS A 1 182 ? 13.407 -14.098 -0.604 1.00 49.38 182 HIS A CA 1
ATOM 1419 C C . HIS A 1 182 ? 12.113 -14.061 -1.426 1.00 49.38 182 HIS A C 1
ATOM 1421 O O . HIS A 1 182 ? 12.174 -13.902 -2.644 1.00 49.38 182 HIS A O 1
ATOM 1427 N N . ASP A 1 183 ? 10.965 -14.169 -0.758 1.00 58.19 183 ASP A N 1
ATOM 1428 C CA . ASP A 1 183 ? 9.649 -13.986 -1.366 1.00 58.19 183 ASP A CA 1
ATOM 1429 C C . ASP A 1 183 ? 9.246 -12.511 -1.344 1.00 58.19 183 ASP A C 1
ATOM 1431 O O . ASP A 1 183 ? 9.729 -11.749 -0.515 1.00 58.19 183 ASP A O 1
ATOM 1435 N N . PHE A 1 184 ? 8.339 -12.108 -2.233 1.00 66.62 184 PHE A N 1
ATOM 1436 C CA . PHE A 1 184 ? 7.789 -10.752 -2.279 1.00 66.62 184 PHE A CA 1
ATOM 1437 C C . PHE A 1 184 ? 6.494 -10.662 -1.468 1.00 66.62 184 PHE A C 1
ATOM 1439 O O . PHE A 1 184 ? 5.673 -11.583 -1.485 1.00 66.62 184 PHE A O 1
ATOM 1446 N N . LEU A 1 185 ? 6.280 -9.538 -0.777 1.00 71.88 185 LEU A N 1
ATOM 1447 C CA . LEU A 1 185 ? 4.951 -9.239 -0.248 1.00 71.88 185 LEU A CA 1
ATOM 1448 C C . LEU A 1 185 ? 3.985 -8.993 -1.419 1.00 71.88 185 LEU A C 1
ATOM 1450 O O . LEU A 1 185 ? 4.404 -8.538 -2.484 1.00 71.88 185 LEU A O 1
ATOM 1454 N N . PRO A 1 186 ? 2.677 -9.245 -1.247 1.00 81.75 186 PRO A N 1
ATOM 1455 C CA . PRO A 1 186 ? 1.701 -8.829 -2.243 1.00 81.75 186 PRO A CA 1
ATOM 1456 C C . PRO A 1 186 ? 1.789 -7.321 -2.490 1.00 81.75 186 PRO A C 1
ATOM 1458 O O . PRO A 1 186 ? 2.016 -6.540 -1.559 1.00 81.75 186 PRO A O 1
ATOM 1461 N N . LEU A 1 187 ? 1.567 -6.912 -3.741 1.00 83.44 187 LEU A N 1
ATOM 1462 C CA . LEU A 1 187 ? 1.684 -5.513 -4.158 1.00 83.44 187 LEU A CA 1
ATOM 1463 C C . LEU A 1 187 ? 0.775 -4.578 -3.340 1.00 83.44 187 LEU A C 1
ATOM 1465 O O . LEU A 1 187 ? 1.137 -3.434 -3.059 1.00 83.44 187 LEU A O 1
ATOM 1469 N N . CYS A 1 188 ? -0.398 -5.071 -2.945 1.00 89.88 188 CYS A N 1
ATOM 1470 C CA . CYS A 1 188 ? -1.339 -4.355 -2.099 1.00 89.88 188 CYS A CA 1
ATOM 1471 C C . CYS A 1 188 ? -1.858 -5.235 -0.957 1.00 89.88 188 CYS A C 1
ATOM 1473 O O . CYS A 1 188 ? -1.897 -6.466 -1.040 1.00 89.88 188 CYS A O 1
ATOM 1475 N N . TRP A 1 189 ? -2.288 -4.577 0.114 1.00 90.81 189 TRP A N 1
ATOM 1476 C CA . TRP A 1 189 ? -3.196 -5.159 1.091 1.00 90.81 189 TRP A CA 1
ATOM 1477 C C . TRP A 1 189 ? -4.621 -4.736 0.729 1.00 90.81 189 TRP A C 1
ATOM 1479 O O . TRP A 1 189 ? -4.835 -3.594 0.322 1.00 90.81 189 TRP A O 1
ATOM 1489 N N . PHE A 1 190 ? -5.600 -5.623 0.900 1.00 91.00 190 PHE A N 1
ATOM 1490 C CA . PHE A 1 190 ? -6.999 -5.256 0.726 1.00 91.00 190 PHE A CA 1
ATOM 1491 C C . PHE A 1 190 ? -7.936 -6.067 1.619 1.00 91.00 190 PHE A C 1
ATOM 1493 O O . PHE A 1 190 ? -7.608 -7.174 2.053 1.00 91.00 190 PHE A O 1
ATOM 1500 N N . HIS A 1 191 ? -9.120 -5.509 1.850 1.00 88.50 191 HIS A N 1
ATOM 1501 C CA . HIS A 1 191 ? -10.249 -6.166 2.494 1.00 88.50 191 HIS A CA 1
ATOM 1502 C C . HIS A 1 191 ? -11.517 -5.938 1.661 1.00 88.50 191 HIS A C 1
ATOM 1504 O O . HIS A 1 191 ? -11.910 -4.794 1.428 1.00 88.50 191 HIS A O 1
ATOM 1510 N N . ALA A 1 192 ? -12.141 -7.023 1.200 1.00 87.88 192 ALA A N 1
ATOM 1511 C CA . ALA A 1 192 ? -13.353 -6.962 0.389 1.00 87.88 192 ALA A CA 1
ATOM 1512 C C . ALA A 1 192 ? -14.558 -6.502 1.220 1.00 87.88 192 ALA A C 1
ATOM 1514 O O . ALA A 1 192 ? -14.770 -6.976 2.335 1.00 87.88 192 ALA A O 1
ATOM 1515 N N . LEU A 1 193 ? -15.358 -5.582 0.676 1.00 84.81 193 LEU A N 1
ATOM 1516 C CA . LEU A 1 193 ? -16.552 -5.047 1.347 1.00 84.81 193 LEU A CA 1
ATOM 1517 C C . LEU A 1 193 ? -17.847 -5.731 0.903 1.00 84.81 193 LEU A C 1
ATOM 1519 O O . LEU A 1 193 ? -18.880 -5.600 1.576 1.00 84.81 193 LEU A O 1
ATOM 1523 N N . VAL A 1 194 ? -17.783 -6.437 -0.225 1.00 77.06 194 VAL A N 1
ATOM 1524 C CA . VAL A 1 194 ? -18.851 -7.254 -0.798 1.00 77.06 194 VAL A CA 1
ATOM 1525 C C . VAL A 1 194 ? -18.435 -8.716 -0.661 1.00 77.06 194 VAL A C 1
ATOM 1527 O O . VAL A 1 194 ? -17.330 -9.088 -1.049 1.00 77.06 194 VAL A O 1
ATOM 1530 N N . ASN A 1 195 ? -19.312 -9.540 -0.083 1.00 58.34 195 ASN A N 1
ATOM 1531 C CA . ASN A 1 195 ? -19.098 -10.981 0.050 1.00 58.34 195 ASN A CA 1
ATOM 1532 C C . ASN A 1 195 ? -19.364 -11.677 -1.289 1.00 58.34 195 ASN A C 1
ATOM 1534 O O . ASN A 1 195 ? -20.323 -12.437 -1.402 1.00 58.34 195 ASN A O 1
ATOM 1538 N N . ASP A 1 196 ? -18.521 -11.432 -2.284 1.00 50.12 196 ASP A N 1
ATOM 1539 C CA . ASP A 1 196 ? -18.438 -12.325 -3.431 1.00 50.12 196 ASP A CA 1
ATOM 1540 C C . ASP A 1 196 ? -17.299 -13.304 -3.174 1.00 50.12 196 ASP A C 1
ATOM 1542 O O . ASP A 1 196 ? -16.114 -12.973 -3.130 1.00 50.12 196 ASP A O 1
ATOM 1546 N N . SER A 1 197 ? -17.697 -14.544 -2.910 1.00 43.50 197 SER A N 1
ATOM 1547 C CA . SER A 1 197 ? -16.807 -15.683 -2.812 1.00 43.50 197 SER A CA 1
ATOM 1548 C C . SER A 1 197 ? -16.098 -15.894 -4.151 1.00 43.50 197 SER A C 1
ATOM 1550 O O . SER A 1 197 ? -16.631 -16.559 -5.039 1.00 43.50 197 SER A O 1
ATOM 1552 N N . SER A 1 198 ? -14.882 -15.381 -4.293 1.00 37.69 198 SER A N 1
ATOM 1553 C CA . SER A 1 198 ? -13.911 -15.956 -5.218 1.00 37.69 198 SER A CA 1
ATOM 1554 C C . SER A 1 198 ? -12.511 -15.856 -4.636 1.00 37.69 198 SER A C 1
ATOM 1556 O O . SER A 1 198 ? -11.960 -14.776 -4.428 1.00 37.69 198 SER A O 1
ATOM 1558 N N . GLU A 1 199 ? -11.992 -17.041 -4.351 1.00 39.12 199 GLU A N 1
ATOM 1559 C CA . GLU A 1 199 ? -10.593 -17.414 -4.232 1.00 39.12 199 GLU A CA 1
ATOM 1560 C C . GLU A 1 199 ? -9.640 -16.486 -5.002 1.00 39.12 199 GLU A C 1
ATOM 1562 O O . GLU A 1 199 ? -9.836 -16.215 -6.183 1.00 39.12 199 GLU A O 1
ATOM 1567 N N . THR A 1 200 ? -8.589 -16.049 -4.300 1.00 44.03 200 THR A N 1
ATOM 1568 C CA . THR A 1 200 ? -7.270 -15.696 -4.851 1.00 44.03 200 THR A CA 1
ATOM 1569 C C . THR A 1 200 ? -7.283 -15.026 -6.226 1.00 44.03 200 THR A C 1
ATOM 1571 O O . THR A 1 200 ? -6.953 -15.650 -7.233 1.00 44.03 200 THR A O 1
ATOM 1574 N N . THR A 1 201 ? -7.573 -13.726 -6.264 1.00 40.28 201 THR A N 1
ATOM 1575 C CA . THR A 1 201 ? -7.028 -12.872 -7.323 1.00 40.28 201 THR A CA 1
ATOM 1576 C C . THR A 1 201 ? -5.504 -12.931 -7.263 1.00 40.28 201 THR A C 1
ATOM 1578 O O . THR A 1 201 ? -4.919 -12.875 -6.176 1.00 40.28 201 THR A O 1
ATOM 1581 N N . ASP A 1 202 ? -4.877 -13.085 -8.430 1.00 42.22 202 ASP A N 1
ATOM 1582 C CA . ASP A 1 202 ? -3.428 -13.076 -8.621 1.00 42.22 202 ASP A CA 1
ATOM 1583 C C . ASP A 1 202 ? -2.758 -12.016 -7.735 1.00 42.22 202 ASP A C 1
ATOM 1585 O O . ASP A 1 202 ? -3.208 -10.872 -7.667 1.00 42.22 202 ASP A O 1
ATOM 1589 N N . MET A 1 203 ? -1.655 -12.373 -7.065 1.00 51.31 203 MET A N 1
ATOM 1590 C CA . MET A 1 203 ? -0.965 -11.526 -6.067 1.00 51.31 203 MET A CA 1
ATOM 1591 C C . MET A 1 203 ? -0.434 -10.177 -6.612 1.00 51.31 203 MET A C 1
ATOM 1593 O O . MET A 1 203 ? 0.141 -9.383 -5.862 1.00 51.31 203 MET A O 1
ATOM 1597 N N . LEU A 1 204 ? -0.623 -9.924 -7.910 1.00 53.25 204 LEU A N 1
ATOM 1598 C CA . LEU A 1 204 ? -0.221 -8.732 -8.655 1.00 53.25 204 LEU A CA 1
ATOM 1599 C C . LEU A 1 204 ? -1.402 -7.833 -9.061 1.00 53.25 204 LEU A C 1
ATOM 1601 O O . LEU A 1 204 ? -1.175 -6.700 -9.509 1.00 53.25 204 LEU A O 1
ATOM 1605 N N . ASP A 1 205 ? -2.641 -8.305 -8.925 1.00 75.94 205 ASP A N 1
ATOM 1606 C CA . ASP A 1 205 ? -3.824 -7.541 -9.300 1.00 75.94 205 ASP A CA 1
ATOM 1607 C C . ASP A 1 205 ? -4.367 -6.724 -8.136 1.00 75.94 205 ASP A C 1
ATOM 1609 O O . ASP A 1 205 ? -4.468 -7.172 -6.994 1.00 75.94 205 ASP A O 1
ATOM 1613 N N . ILE A 1 206 ? -4.674 -5.469 -8.449 1.00 86.50 206 ILE A N 1
ATOM 1614 C CA . ILE A 1 206 ? -5.169 -4.500 -7.483 1.00 86.50 206 ILE A CA 1
ATOM 1615 C C . ILE A 1 206 ? -6.680 -4.442 -7.636 1.00 86.50 206 ILE A C 1
ATOM 1617 O O . ILE A 1 206 ? -7.160 -4.177 -8.743 1.00 86.50 206 ILE A O 1
ATOM 1621 N N . PRO A 1 207 ? -7.429 -4.731 -6.560 1.00 89.50 207 PRO A N 1
ATOM 1622 C CA . PRO A 1 207 ? -8.874 -4.804 -6.640 1.00 89.50 207 PRO A CA 1
ATOM 1623 C C . PRO A 1 207 ? -9.482 -3.406 -6.809 1.00 89.50 207 PRO A C 1
ATOM 1625 O O . PRO A 1 207 ? -8.804 -2.392 -6.646 1.00 89.50 207 PRO A O 1
ATOM 1628 N N . ASP A 1 208 ? -10.769 -3.340 -7.157 1.00 90.75 208 ASP A N 1
ATOM 1629 C CA . ASP A 1 208 ? -11.459 -2.057 -7.315 1.00 90.75 208 ASP A CA 1
ATOM 1630 C C . ASP A 1 208 ? -11.549 -1.332 -5.957 1.00 90.75 208 ASP A C 1
ATOM 1632 O O . ASP A 1 208 ? -12.151 -1.889 -5.028 1.00 90.75 208 ASP A O 1
ATOM 1636 N N . PRO A 1 209 ? -11.008 -0.101 -5.828 1.00 91.06 209 PRO A N 1
ATOM 1637 C CA . PRO A 1 209 ? -11.092 0.689 -4.601 1.00 91.06 209 PRO A CA 1
ATOM 1638 C C . PRO A 1 209 ? -12.518 0.964 -4.131 1.00 91.06 209 PRO A C 1
ATOM 1640 O O . PRO A 1 209 ? -12.715 1.211 -2.951 1.00 91.06 209 PRO A O 1
ATOM 1643 N N . ASN A 1 210 ? -13.520 0.924 -5.013 1.00 91.06 210 ASN A N 1
ATOM 1644 C CA . ASN A 1 210 ? -14.913 1.163 -4.628 1.00 91.06 210 ASN A CA 1
ATOM 1645 C C . ASN A 1 210 ? -15.554 -0.032 -3.891 1.00 91.06 210 ASN A C 1
ATOM 1647 O O . ASN A 1 210 ? -16.491 0.132 -3.108 1.00 91.06 210 ASN A O 1
ATOM 1651 N N . GLU A 1 211 ? -15.044 -1.238 -4.138 1.00 89.44 211 GLU A N 1
ATOM 1652 C CA . GLU A 1 211 ? -15.565 -2.501 -3.595 1.00 89.44 211 GLU A CA 1
ATOM 1653 C C . GLU A 1 211 ? -14.681 -3.059 -2.468 1.00 89.44 211 GLU A C 1
ATOM 1655 O O . GLU A 1 211 ? -15.052 -4.018 -1.788 1.00 89.44 211 GLU A O 1
ATOM 1660 N N . ASN A 1 212 ? -13.502 -2.467 -2.263 1.00 91.06 212 ASN A N 1
ATOM 1661 C CA . ASN A 1 212 ? -12.472 -2.971 -1.367 1.00 91.06 212 ASN A CA 1
ATOM 1662 C C . ASN A 1 212 ? -11.850 -1.824 -0.575 1.00 91.06 212 ASN A C 1
ATOM 1664 O O . ASN A 1 212 ? -11.562 -0.758 -1.110 1.00 91.06 212 ASN A O 1
ATOM 1668 N N . LEU A 1 213 ? -11.563 -2.068 0.698 1.00 92.06 213 LEU A N 1
ATOM 1669 C CA . LEU A 1 213 ? -10.656 -1.226 1.464 1.00 92.06 213 LEU A CA 1
ATOM 1670 C C . LEU A 1 213 ? -9.225 -1.584 1.048 1.00 92.06 213 LEU A C 1
ATOM 1672 O O . LEU A 1 213 ? -8.821 -2.730 1.233 1.00 92.06 213 LEU A O 1
ATOM 1676 N N . ILE A 1 214 ? -8.474 -0.639 0.478 1.00 92.62 214 ILE A N 1
ATOM 1677 C CA . ILE A 1 214 ? -7.152 -0.903 -0.118 1.00 92.62 214 ILE A CA 1
ATOM 1678 C C . ILE A 1 214 ? -6.053 -0.154 0.633 1.00 92.62 214 ILE A C 1
ATOM 1680 O O . ILE A 1 214 ? -6.220 0.980 1.088 1.00 92.62 214 ILE A O 1
ATOM 1684 N N . GLY A 1 215 ? -4.903 -0.810 0.752 1.00 93.25 215 GLY A N 1
ATOM 1685 C CA . GLY A 1 215 ? -3.712 -0.290 1.392 1.00 93.25 215 GLY A CA 1
ATOM 1686 C C . GLY A 1 215 ? -2.423 -0.899 0.855 1.00 93.25 215 GLY A C 1
ATOM 1687 O O . GLY A 1 215 ? -2.411 -1.700 -0.081 1.00 93.25 215 GLY A O 1
ATOM 1688 N N . PHE A 1 216 ? -1.315 -0.536 1.486 1.00 91.94 216 PHE A N 1
ATOM 1689 C CA . PHE A 1 216 ? -0.022 -1.180 1.282 1.00 91.94 216 PHE A CA 1
ATOM 1690 C C . PHE A 1 216 ? 0.545 -1.691 2.603 1.00 91.94 216 PHE A C 1
ATOM 1692 O O . PHE A 1 216 ? 0.239 -1.176 3.683 1.00 91.94 216 PHE A O 1
ATOM 1699 N N . TYR A 1 217 ? 1.399 -2.707 2.495 1.00 87.00 217 TYR A N 1
ATOM 1700 C CA . TYR A 1 217 ? 2.220 -3.160 3.606 1.00 87.00 217 TYR A CA 1
ATOM 1701 C C . TYR A 1 217 ? 3.337 -2.143 3.855 1.00 87.00 217 TYR A C 1
ATOM 1703 O O . TYR A 1 217 ? 4.089 -1.770 2.951 1.00 87.00 217 TYR A O 1
ATOM 1711 N N . LEU A 1 218 ? 3.441 -1.674 5.091 1.00 82.12 218 LEU A N 1
ATOM 1712 C CA . LEU A 1 218 ? 4.523 -0.809 5.530 1.00 82.12 218 LEU A CA 1
ATOM 1713 C C . LEU A 1 218 ? 5.825 -1.592 5.533 1.00 82.12 218 LEU A C 1
ATOM 1715 O O . LEU A 1 218 ? 5.867 -2.698 6.068 1.00 82.12 218 LEU A O 1
ATOM 1719 N N . VAL A 1 219 ? 6.887 -1.004 4.975 1.00 66.44 219 VAL A N 1
ATOM 1720 C CA . VAL A 1 219 ? 8.217 -1.619 5.044 1.00 66.44 219 VAL A CA 1
ATOM 1721 C C . VAL A 1 219 ? 8.637 -1.672 6.507 1.00 66.44 219 VAL A C 1
ATOM 1723 O O . VAL A 1 219 ? 8.755 -0.615 7.143 1.00 66.44 219 VAL A O 1
ATOM 1726 N N . PRO A 1 220 ? 8.908 -2.858 7.067 1.00 52.66 220 PRO A N 1
ATOM 1727 C CA . PRO A 1 220 ? 9.405 -2.923 8.424 1.00 52.66 220 PRO A CA 1
ATOM 1728 C C . PRO A 1 220 ? 10.784 -2.299 8.494 1.00 52.66 220 PRO A C 1
ATOM 1730 O O . PRO A 1 220 ? 11.628 -2.505 7.620 1.00 52.66 220 PRO A O 1
ATOM 1733 N N . ARG A 1 221 ? 11.018 -1.514 9.552 1.00 43.22 221 ARG A N 1
ATOM 1734 C CA . ARG A 1 221 ? 12.245 -0.719 9.723 1.00 43.22 221 ARG A CA 1
ATOM 1735 C C . ARG A 1 221 ? 13.540 -1.545 9.632 1.00 43.22 221 ARG A C 1
ATOM 1737 O O . ARG A 1 221 ? 14.609 -0.984 9.452 1.00 43.22 221 ARG A O 1
ATOM 1744 N N . GLN A 1 222 ? 13.455 -2.871 9.704 1.00 38.28 222 GLN A N 1
ATOM 1745 C CA . GLN A 1 222 ? 14.581 -3.798 9.593 1.00 38.28 222 GLN A CA 1
ATOM 1746 C C . GLN A 1 222 ? 15.156 -3.949 8.171 1.00 38.28 222 GLN A C 1
ATOM 1748 O O . GLN A 1 222 ? 16.290 -4.400 8.041 1.00 38.28 222 GLN A O 1
ATOM 1753 N N . MET A 1 223 ? 14.447 -3.527 7.116 1.00 37.44 223 MET A N 1
ATOM 1754 C CA . MET A 1 223 ? 15.009 -3.427 5.754 1.00 37.44 223 MET A CA 1
ATOM 1755 C C . MET A 1 223 ? 15.663 -2.067 5.449 1.00 37.44 223 MET A C 1
ATOM 1757 O O . MET A 1 223 ? 16.086 -1.818 4.324 1.00 37.44 223 MET A O 1
ATOM 1761 N N . GLN A 1 224 ? 15.767 -1.170 6.436 1.00 41.72 224 GLN A N 1
ATOM 1762 C CA . GLN A 1 224 ? 16.253 0.201 6.230 1.00 41.72 224 GLN A CA 1
ATOM 1763 C C . GLN A 1 224 ? 17.777 0.348 6.119 1.00 41.72 224 GLN A C 1
ATOM 1765 O O . GLN A 1 224 ? 18.232 1.473 5.948 1.00 41.72 224 GLN A O 1
ATOM 1770 N N . PHE A 1 225 ? 18.576 -0.722 6.177 1.00 33.03 225 PHE A N 1
ATOM 1771 C CA . PHE A 1 225 ? 20.035 -0.576 6.173 1.00 33.03 225 PHE A CA 1
ATOM 1772 C C . PHE A 1 225 ? 20.745 -1.704 5.411 1.00 33.03 225 PHE A C 1
ATOM 1774 O O . PHE A 1 225 ? 20.931 -2.793 5.963 1.00 33.03 225 PHE A O 1
ATOM 1781 N N . PRO A 1 226 ? 21.227 -1.463 4.178 1.00 36.56 226 PRO A N 1
ATOM 1782 C CA . PRO A 1 226 ? 22.512 -2.014 3.795 1.00 36.56 226 PRO A CA 1
ATOM 1783 C C . PRO A 1 226 ? 23.556 -1.279 4.650 1.00 36.56 226 PRO A C 1
ATOM 1785 O O . PRO A 1 226 ? 23.841 -0.118 4.398 1.00 36.56 226 PRO A O 1
ATOM 1788 N N . GLU A 1 227 ? 24.070 -1.959 5.680 1.00 36.47 227 GLU A N 1
ATOM 1789 C CA . GLU A 1 227 ? 25.011 -1.445 6.698 1.00 36.47 227 GLU A CA 1
ATOM 1790 C C . GLU A 1 227 ? 24.349 -0.583 7.793 1.00 36.47 227 GLU A C 1
ATOM 1792 O O . GLU A 1 227 ? 23.897 0.534 7.568 1.00 36.47 227 GLU A O 1
ATOM 1797 N N . GLN A 1 228 ? 24.244 -1.144 9.003 1.00 42.09 228 GLN A N 1
ATOM 1798 C CA . GLN A 1 228 ? 23.725 -0.445 10.179 1.00 42.09 228 GLN A CA 1
ATOM 1799 C C . GLN A 1 228 ? 24.652 0.718 10.565 1.00 42.09 228 GLN A C 1
ATOM 1801 O O . GLN A 1 228 ? 25.829 0.485 10.831 1.00 42.09 228 GLN A O 1
ATOM 1806 N N . ASP A 1 229 ? 24.106 1.929 10.685 1.00 38.19 229 ASP A N 1
ATOM 1807 C CA . ASP A 1 229 ? 24.709 2.975 11.515 1.00 38.19 229 ASP A CA 1
ATOM 1808 C C . ASP A 1 229 ? 24.569 2.578 12.997 1.00 38.19 229 ASP A C 1
ATOM 1810 O O . ASP A 1 229 ? 23.496 2.155 13.448 1.00 38.19 229 ASP A O 1
ATOM 1814 N N . ASP A 1 230 ? 25.639 2.766 13.773 1.00 40.00 230 ASP A N 1
ATOM 1815 C CA . ASP A 1 230 ? 25.780 2.413 15.199 1.00 40.00 230 ASP A CA 1
ATOM 1816 C C . ASP A 1 230 ? 24.662 2.959 16.119 1.00 40.00 230 ASP A C 1
ATOM 1818 O O . ASP A 1 230 ? 24.486 2.512 17.256 1.00 40.00 230 ASP A O 1
ATOM 1822 N N . TYR A 1 231 ? 23.867 3.909 15.627 1.00 38.88 231 TYR A N 1
ATOM 1823 C CA . TYR A 1 231 ? 22.765 4.554 16.338 1.00 38.88 231 TYR A CA 1
ATOM 1824 C C . TYR A 1 231 ? 21.612 3.591 16.683 1.00 38.88 231 TYR A C 1
ATOM 1826 O O . TYR A 1 231 ? 21.049 3.649 17.777 1.00 38.88 231 TYR A O 1
ATOM 1834 N N . PHE A 1 232 ? 21.276 2.654 15.790 1.00 44.53 232 PHE A N 1
ATOM 1835 C CA . PHE A 1 232 ? 20.153 1.724 15.992 1.00 44.53 232 PHE A CA 1
ATOM 1836 C C . PHE A 1 232 ? 20.477 0.618 17.007 1.00 44.53 232 PHE A C 1
ATOM 1838 O O . PHE A 1 232 ? 19.630 0.223 17.814 1.00 44.53 232 PHE A O 1
ATOM 1845 N N . LEU A 1 233 ? 21.734 0.166 17.016 1.00 50.28 233 LEU A N 1
ATOM 1846 C CA . LEU A 1 233 ? 22.252 -0.750 18.028 1.00 50.28 233 LEU A CA 1
ATOM 1847 C C . LEU A 1 233 ? 22.141 -0.123 19.425 1.00 50.28 233 LEU A C 1
ATOM 1849 O O . LEU A 1 233 ? 21.708 -0.797 20.358 1.00 50.28 233 LEU A O 1
ATOM 1853 N N . GLN A 1 234 ? 22.452 1.170 19.562 1.00 51.44 234 GLN A N 1
ATOM 1854 C CA . GLN A 1 234 ? 22.299 1.895 20.826 1.00 51.44 234 GLN A CA 1
ATOM 1855 C C . GLN A 1 234 ? 20.834 2.016 21.270 1.00 51.44 234 GLN A C 1
ATOM 1857 O O . GLN A 1 234 ? 20.548 1.899 22.463 1.00 51.44 234 GLN A O 1
ATOM 1862 N N . GLU A 1 235 ? 19.886 2.191 20.347 1.00 47.59 235 GLU A N 1
ATOM 1863 C CA . GLU A 1 235 ? 18.461 2.281 20.689 1.00 47.59 235 GLU A CA 1
ATOM 1864 C C . GLU A 1 235 ? 17.875 0.929 21.145 1.00 47.59 235 GLU A C 1
ATOM 1866 O O . GLU A 1 235 ? 17.161 0.861 22.147 1.00 47.59 235 GLU A O 1
ATOM 1871 N N . ILE A 1 236 ? 18.239 -0.180 20.488 1.00 50.12 236 ILE A N 1
ATOM 1872 C CA . ILE A 1 236 ? 17.851 -1.524 20.951 1.00 50.12 236 ILE A CA 1
ATOM 1873 C C . ILE A 1 236 ? 18.526 -1.848 22.284 1.00 50.12 236 ILE A C 1
ATOM 1875 O O . ILE A 1 236 ? 17.859 -2.317 23.205 1.00 50.12 236 ILE A O 1
ATOM 1879 N N . MET A 1 237 ? 19.818 -1.556 22.425 1.00 53.34 237 MET A N 1
ATOM 1880 C CA . MET A 1 237 ? 20.549 -1.776 23.671 1.00 53.34 237 MET A CA 1
ATOM 1881 C C . MET A 1 237 ? 19.967 -0.966 24.837 1.00 53.34 237 MET A C 1
ATOM 1883 O O . MET A 1 237 ? 19.771 -1.514 25.918 1.00 53.34 237 MET A O 1
ATOM 1887 N N . SER A 1 238 ? 19.610 0.301 24.618 1.00 49.88 238 SER A N 1
ATOM 1888 C CA . SER A 1 238 ? 18.973 1.148 25.640 1.00 49.88 238 SER A CA 1
ATOM 1889 C C . SER A 1 238 ? 17.545 0.722 26.001 1.00 49.88 238 SER A C 1
ATOM 1891 O O . SER A 1 238 ? 17.056 1.081 27.070 1.00 49.88 238 SER A O 1
ATOM 1893 N N . SER A 1 239 ? 16.880 -0.076 25.158 1.00 43.97 239 SER A N 1
ATOM 1894 C CA . SER A 1 239 ? 15.547 -0.631 25.435 1.00 43.97 239 SER A CA 1
ATOM 1895 C C . SER A 1 239 ? 15.564 -1.901 26.296 1.00 43.97 239 SER A C 1
ATOM 1897 O O . SER A 1 239 ? 14.512 -2.353 26.754 1.00 43.97 239 SER A O 1
ATOM 1899 N N . ILE A 1 240 ? 16.738 -2.500 26.529 1.00 57.34 240 ILE A N 1
ATOM 1900 C CA . ILE A 1 240 ? 16.876 -3.676 27.389 1.00 57.34 240 ILE A CA 1
ATOM 1901 C C . ILE A 1 240 ? 16.881 -3.218 28.848 1.00 57.34 240 ILE A C 1
ATOM 1903 O O . ILE A 1 240 ? 17.837 -2.621 29.330 1.00 57.34 240 ILE A O 1
ATOM 1907 N N . GLN A 1 241 ? 15.793 -3.521 29.555 1.00 52.66 241 GLN A N 1
ATOM 1908 C CA . GLN A 1 241 ? 15.545 -3.025 30.914 1.00 52.66 241 GLN A CA 1
ATOM 1909 C C . GLN A 1 241 ? 16.426 -3.689 31.984 1.00 52.66 241 GLN A C 1
ATOM 1911 O O . GLN A 1 241 ? 16.543 -3.173 33.092 1.00 52.66 241 GLN A O 1
ATOM 1916 N N . THR A 1 242 ? 17.043 -4.831 31.668 1.00 58.28 242 THR A N 1
ATOM 1917 C CA . THR A 1 242 ? 17.875 -5.596 32.605 1.00 58.28 242 THR A CA 1
ATOM 1918 C C . THR A 1 242 ? 19.341 -5.565 32.191 1.00 58.28 242 THR A C 1
ATOM 1920 O O . THR A 1 242 ? 19.667 -5.950 31.066 1.00 58.28 242 THR A O 1
ATOM 1923 N N . GLU A 1 243 ? 20.228 -5.221 33.121 1.00 62.31 243 GLU A N 1
ATOM 1924 C CA . GLU A 1 243 ? 21.686 -5.230 32.929 1.00 62.31 243 GLU A CA 1
ATOM 1925 C C . GLU A 1 243 ? 22.192 -6.578 32.380 1.00 62.31 243 GLU A C 1
ATOM 1927 O O . GLU A 1 243 ? 22.928 -6.612 31.398 1.00 62.31 243 GLU A O 1
ATOM 1932 N N . ALA A 1 244 ? 21.676 -7.699 32.901 1.00 62.53 244 ALA A N 1
ATOM 1933 C CA . ALA A 1 244 ? 22.011 -9.045 32.425 1.00 62.53 244 ALA A CA 1
ATOM 1934 C C . ALA A 1 244 ? 21.658 -9.282 30.939 1.00 62.53 244 ALA A C 1
ATOM 1936 O O . ALA A 1 244 ? 22.434 -9.882 30.193 1.00 62.53 244 ALA A O 1
ATOM 1937 N N . GLY A 1 245 ? 20.503 -8.787 30.483 1.00 61.59 245 GLY A N 1
ATOM 1938 C CA . GLY A 1 245 ? 20.082 -8.889 29.084 1.00 61.59 245 GLY A CA 1
ATOM 1939 C C . GLY A 1 245 ? 20.943 -8.044 28.141 1.00 61.59 245 GLY A C 1
ATOM 1940 O O . GLY A 1 245 ? 21.221 -8.469 27.017 1.00 61.59 245 GLY A O 1
ATOM 1941 N N . LEU A 1 246 ? 21.392 -6.876 28.609 1.00 64.12 246 LEU A N 1
ATOM 1942 C CA . LEU A 1 246 ? 22.258 -5.968 27.860 1.00 64.12 246 LEU A CA 1
ATOM 1943 C C . LEU A 1 246 ? 23.663 -6.559 27.696 1.00 64.12 246 LEU A C 1
ATOM 1945 O O . LEU A 1 246 ? 24.165 -6.630 26.574 1.00 64.12 246 LEU A O 1
ATOM 1949 N N . THR A 1 247 ? 24.258 -7.054 28.786 1.00 67.88 247 THR A N 1
ATOM 1950 C CA . THR A 1 247 ? 25.564 -7.729 28.767 1.00 67.88 247 THR A CA 1
ATOM 1951 C C . THR A 1 247 ? 25.543 -8.951 27.851 1.00 67.88 247 THR A C 1
ATOM 1953 O O . THR A 1 247 ? 26.455 -9.135 27.044 1.00 67.88 247 THR A O 1
ATOM 1956 N N . ARG A 1 248 ? 24.464 -9.745 27.893 1.00 70.38 248 ARG A N 1
ATOM 1957 C CA . ARG A 1 248 ? 24.265 -10.880 26.981 1.00 70.38 248 ARG A CA 1
ATOM 1958 C C . ARG A 1 248 ? 24.272 -10.437 25.519 1.00 70.38 248 ARG A C 1
ATOM 1960 O O . ARG A 1 248 ? 24.995 -11.015 24.712 1.00 70.38 248 ARG A O 1
ATOM 1967 N N . LEU A 1 249 ? 23.483 -9.420 25.165 1.00 68.56 249 LEU A N 1
ATOM 1968 C CA . LEU A 1 249 ? 23.392 -8.959 23.779 1.00 68.56 249 LEU A CA 1
ATOM 1969 C C . LEU A 1 249 ? 24.731 -8.399 23.278 1.00 68.56 249 LEU A C 1
ATOM 1971 O O . LEU A 1 249 ? 25.133 -8.694 22.155 1.00 68.56 249 LEU A O 1
ATOM 1975 N N . GLN A 1 250 ? 25.453 -7.657 24.122 1.00 72.12 250 GLN A N 1
ATOM 1976 C CA . GLN A 1 250 ? 26.804 -7.174 23.821 1.00 72.12 250 GLN A CA 1
ATOM 1977 C C . GLN A 1 250 ? 27.778 -8.331 23.563 1.00 72.12 250 GLN A C 1
ATOM 1979 O O . GLN A 1 250 ? 28.580 -8.269 22.632 1.00 72.12 250 GLN A O 1
ATOM 1984 N N . GLN A 1 251 ? 27.687 -9.408 24.344 1.00 75.44 251 GLN A N 1
ATOM 1985 C CA . GLN A 1 251 ? 28.533 -10.590 24.197 1.00 75.44 251 GLN A CA 1
ATOM 1986 C C . GLN A 1 251 ? 28.226 -11.369 22.907 1.00 75.44 251 GLN A C 1
ATOM 1988 O O . GLN A 1 251 ? 29.147 -11.759 22.183 1.00 75.44 251 GLN A O 1
ATOM 1993 N N . VAL A 1 252 ? 26.943 -11.532 22.566 1.00 75.19 252 VAL A N 1
ATOM 1994 C CA . VAL A 1 252 ? 26.509 -12.129 21.290 1.00 75.19 252 VAL A CA 1
ATOM 1995 C C . VAL A 1 252 ? 26.958 -11.260 20.109 1.00 75.19 252 VAL A C 1
ATOM 1997 O O . VAL A 1 252 ? 27.504 -11.785 19.140 1.00 75.19 252 VAL A O 1
ATOM 2000 N N . HIS A 1 253 ? 26.816 -9.935 20.205 1.00 76.50 253 HIS A N 1
ATOM 2001 C CA . HIS A 1 253 ? 27.251 -8.993 19.170 1.00 76.50 253 HIS A CA 1
ATOM 2002 C C . HIS A 1 253 ? 28.763 -9.040 18.933 1.00 76.50 253 HIS A C 1
ATOM 2004 O O . HIS A 1 253 ? 29.205 -9.183 17.794 1.00 76.50 253 HIS A O 1
ATOM 2010 N N . ALA A 1 254 ? 29.564 -8.992 20.000 1.00 76.69 254 ALA A N 1
ATOM 2011 C CA . ALA A 1 254 ? 31.019 -9.086 19.902 1.00 76.69 254 ALA A CA 1
ATOM 2012 C C . ALA A 1 254 ? 31.455 -10.402 19.238 1.00 76.69 254 ALA A C 1
ATOM 2014 O O . ALA A 1 254 ? 32.369 -10.422 18.413 1.00 76.69 254 ALA A O 1
ATOM 2015 N N . THR A 1 255 ? 30.768 -11.500 19.550 1.00 79.00 255 THR A N 1
ATOM 2016 C CA . THR A 1 255 ? 31.038 -12.811 18.945 1.00 79.00 255 THR A CA 1
ATOM 2017 C C . THR A 1 255 ? 30.650 -12.838 17.471 1.00 79.00 255 THR A C 1
ATOM 2019 O O . THR A 1 255 ? 31.424 -13.308 16.636 1.00 79.00 255 THR A O 1
ATOM 2022 N N . PHE A 1 256 ? 29.489 -12.279 17.127 1.00 77.75 256 PHE A N 1
ATOM 2023 C CA . PHE A 1 256 ? 29.070 -12.120 15.741 1.00 77.75 256 PHE A CA 1
ATOM 2024 C C . PHE A 1 256 ? 30.109 -11.334 14.938 1.00 77.75 256 PHE A C 1
ATOM 2026 O O . PHE A 1 256 ? 30.541 -11.802 13.889 1.00 77.75 256 PHE A O 1
ATOM 2033 N N . GLN A 1 257 ? 30.571 -10.191 15.452 1.00 77.00 257 GLN A N 1
ATOM 2034 C CA . GLN A 1 257 ? 31.592 -9.372 14.797 1.00 77.00 257 GLN A CA 1
ATOM 2035 C C . GLN A 1 257 ? 32.904 -10.143 14.596 1.00 77.00 257 GLN A C 1
ATOM 2037 O O . GLN A 1 257 ? 33.488 -10.076 13.517 1.00 77.00 257 GLN A O 1
ATOM 2042 N N . GLN A 1 258 ? 33.346 -10.931 15.583 1.00 79.88 258 GLN A N 1
ATOM 2043 C CA . GLN A 1 258 ? 34.551 -11.763 15.461 1.00 79.88 258 GLN A CA 1
ATOM 2044 C C . GLN A 1 258 ? 34.447 -12.813 14.347 1.00 79.88 258 GLN A C 1
ATOM 2046 O O . GLN A 1 258 ? 35.438 -13.087 13.665 1.00 79.88 258 GLN A O 1
ATOM 2051 N N . VAL A 1 259 ? 33.266 -13.408 14.165 1.00 77.88 259 VAL A N 1
ATOM 2052 C CA . VAL A 1 259 ? 33.025 -14.431 13.137 1.00 77.88 259 VAL A CA 1
ATOM 2053 C C . VAL A 1 259 ? 32.809 -13.788 11.766 1.00 77.88 259 VAL A C 1
ATOM 2055 O O . VAL A 1 259 ? 33.429 -14.208 10.790 1.00 77.88 259 VAL A O 1
ATOM 2058 N N . ALA A 1 260 ? 31.992 -12.739 11.691 1.00 73.06 260 ALA A N 1
ATOM 2059 C CA . ALA A 1 260 ? 31.676 -12.018 10.460 1.00 73.06 260 ALA A CA 1
ATOM 2060 C C . ALA A 1 260 ? 32.891 -11.280 9.874 1.00 73.06 260 ALA A C 1
ATOM 2062 O O . ALA A 1 260 ? 33.027 -11.216 8.655 1.00 73.06 260 ALA A O 1
ATOM 2063 N N . PHE A 1 261 ? 33.817 -10.789 10.709 1.00 66.19 261 PHE A N 1
ATOM 2064 C CA . PHE A 1 261 ? 35.070 -10.163 10.256 1.00 66.19 261 PHE A CA 1
ATOM 2065 C C . PHE A 1 261 ? 35.947 -11.115 9.429 1.00 66.19 261 PHE A C 1
ATOM 2067 O O . PHE A 1 261 ? 36.741 -10.679 8.599 1.00 66.19 261 PHE A O 1
ATOM 2074 N N . ARG A 1 262 ? 35.804 -12.428 9.636 1.00 63.12 262 ARG A N 1
ATOM 2075 C CA . ARG A 1 262 ? 36.553 -13.460 8.905 1.00 63.12 262 ARG A CA 1
ATOM 2076 C C . ARG A 1 262 ? 35.864 -13.897 7.609 1.00 63.12 262 ARG A C 1
ATOM 2078 O O . ARG A 1 262 ? 36.413 -14.739 6.902 1.00 63.12 262 ARG A O 1
ATOM 2085 N N . ALA A 1 263 ? 34.686 -13.354 7.298 1.00 58.12 263 ALA A N 1
ATOM 2086 C CA . ALA A 1 263 ? 33.873 -13.755 6.160 1.00 58.12 263 ALA A CA 1
ATOM 2087 C C . ALA A 1 263 ? 33.830 -12.662 5.071 1.00 58.12 263 ALA A C 1
ATOM 2089 O O . ALA A 1 263 ? 33.612 -11.489 5.376 1.00 58.12 263 ALA A O 1
ATOM 2090 N N . PRO A 1 264 ? 33.961 -13.027 3.782 1.00 51.44 264 PRO A N 1
ATOM 2091 C CA . PRO A 1 264 ? 34.038 -12.065 2.678 1.00 51.44 264 PRO A CA 1
ATOM 2092 C C . PRO A 1 264 ? 32.754 -11.243 2.453 1.00 51.44 264 PRO A C 1
ATOM 2094 O O . PRO A 1 264 ? 32.812 -10.203 1.808 1.00 51.44 264 PRO A O 1
ATOM 2097 N N . ALA A 1 265 ? 31.610 -11.673 2.995 1.00 55.19 265 ALA A N 1
ATOM 2098 C CA . ALA A 1 265 ? 30.304 -11.034 2.805 1.00 55.19 265 ALA A CA 1
ATOM 2099 C C . ALA A 1 265 ? 29.752 -10.327 4.064 1.00 55.19 265 ALA A C 1
ATOM 2101 O O . ALA A 1 265 ? 28.555 -10.060 4.127 1.00 55.19 265 ALA A O 1
ATOM 2102 N N . LYS A 1 266 ? 30.580 -10.068 5.093 1.00 56.22 266 LYS A N 1
ATOM 2103 C CA . LYS A 1 266 ? 30.159 -9.487 6.395 1.00 56.22 266 LYS A CA 1
ATOM 2104 C C . LYS A 1 266 ? 29.026 -10.257 7.121 1.00 56.22 266 LYS A C 1
ATOM 2106 O O . LYS A 1 266 ? 28.423 -9.733 8.054 1.00 56.22 266 LYS A O 1
ATOM 2111 N N . GLY A 1 267 ? 28.744 -11.499 6.724 1.00 57.16 267 GLY A N 1
ATOM 2112 C CA . GLY A 1 267 ? 27.813 -12.415 7.390 1.00 57.16 267 GLY A CA 1
ATOM 2113 C C . GLY A 1 267 ? 28.558 -13.510 8.152 1.00 57.16 267 GLY A C 1
ATOM 2114 O O . GLY A 1 267 ? 29.635 -13.932 7.735 1.00 57.16 267 GLY A O 1
ATOM 2115 N N . ALA A 1 268 ? 28.006 -13.978 9.270 1.00 68.88 268 ALA A N 1
ATOM 2116 C CA . ALA A 1 268 ? 28.610 -15.048 10.057 1.00 68.88 268 ALA A CA 1
ATOM 2117 C C . ALA A 1 268 ? 28.102 -16.413 9.575 1.00 68.88 268 ALA A C 1
ATOM 2119 O O . ALA A 1 268 ? 26.898 -16.630 9.475 1.00 68.88 268 ALA A O 1
ATOM 2120 N N . ASN A 1 269 ? 29.002 -17.358 9.301 1.00 81.56 269 ASN A N 1
ATOM 2121 C CA . ASN A 1 269 ? 28.590 -18.742 9.069 1.00 81.56 269 ASN A CA 1
ATOM 2122 C C . ASN A 1 269 ? 27.990 -19.327 10.364 1.00 81.56 269 ASN A C 1
ATOM 2124 O O . ASN A 1 269 ? 28.586 -19.190 11.436 1.00 81.56 269 ASN A O 1
ATOM 2128 N N . ALA A 1 270 ? 26.829 -19.978 10.259 1.00 76.94 270 ALA A N 1
ATOM 2129 C CA . ALA A 1 270 ? 26.081 -20.502 11.400 1.00 76.94 270 ALA A CA 1
ATOM 2130 C C . ALA A 1 270 ? 26.891 -21.500 12.242 1.00 76.94 270 ALA A C 1
ATOM 2132 O O . ALA A 1 270 ? 26.883 -21.401 13.469 1.00 76.94 270 ALA A O 1
ATOM 2133 N N . ALA A 1 271 ? 27.651 -22.404 11.611 1.00 79.62 271 ALA A N 1
ATOM 2134 C CA . ALA A 1 271 ? 28.515 -23.346 12.323 1.00 79.62 271 ALA A CA 1
ATOM 2135 C C . ALA A 1 271 ? 29.636 -22.636 13.095 1.00 79.62 271 ALA A C 1
ATOM 2137 O O . ALA A 1 271 ? 29.858 -22.918 14.272 1.00 79.62 271 ALA A O 1
ATOM 2138 N N . ALA A 1 272 ? 30.308 -21.671 12.460 1.00 81.88 272 ALA A N 1
ATOM 2139 C CA . ALA A 1 272 ? 31.375 -20.900 13.097 1.00 81.88 272 ALA A CA 1
ATOM 2140 C C . ALA A 1 272 ? 30.855 -20.045 14.266 1.00 81.88 272 ALA A C 1
ATOM 2142 O O . ALA A 1 272 ? 31.503 -19.958 15.311 1.00 81.88 272 ALA A O 1
ATOM 2143 N N . LEU A 1 273 ? 29.670 -19.451 14.108 1.00 82.69 273 LEU A N 1
ATOM 2144 C CA . LEU A 1 273 ? 29.005 -18.680 15.153 1.00 82.69 273 LEU A CA 1
ATOM 2145 C C . LEU A 1 273 ? 28.565 -19.570 16.319 1.00 82.69 273 LEU A C 1
ATOM 2147 O O . LEU A 1 273 ? 28.794 -19.213 17.473 1.00 82.69 273 LEU A O 1
ATOM 2151 N N . LYS A 1 274 ? 28.015 -20.754 16.030 1.00 83.50 274 LYS A N 1
ATOM 2152 C CA . LYS A 1 274 ? 27.640 -21.750 17.040 1.00 83.50 274 LYS A CA 1
ATOM 2153 C C . LYS A 1 274 ? 28.843 -22.170 17.882 1.00 83.50 274 LYS A C 1
ATOM 2155 O O . LYS A 1 274 ? 28.790 -22.053 19.103 1.00 83.50 274 LYS A O 1
ATOM 2160 N N . SER A 1 275 ? 29.946 -22.568 17.246 1.00 84.19 275 SER A N 1
ATOM 2161 C CA . SER A 1 275 ? 31.162 -22.982 17.958 1.00 84.19 275 SER A CA 1
ATOM 2162 C C . SER A 1 275 ? 31.786 -21.851 18.781 1.00 84.19 275 SER A C 1
ATOM 2164 O O . SER A 1 275 ? 32.284 -22.086 19.882 1.00 84.19 275 SER A O 1
ATOM 2166 N N . ALA A 1 276 ? 31.744 -20.609 18.286 1.00 83.50 276 ALA A N 1
ATOM 2167 C CA . ALA A 1 276 ? 32.221 -19.453 19.043 1.00 83.50 276 ALA A CA 1
ATOM 2168 C C . ALA A 1 276 ? 31.352 -19.180 20.286 1.00 83.50 276 ALA A C 1
ATOM 2170 O O . ALA A 1 276 ? 31.885 -18.879 21.356 1.00 83.50 276 ALA A O 1
ATOM 2171 N N . MET A 1 277 ? 30.030 -19.339 20.170 1.00 81.19 277 MET A N 1
ATOM 2172 C CA . MET A 1 277 ? 29.091 -19.153 21.280 1.00 81.19 277 MET A CA 1
ATOM 2173 C C . MET A 1 277 ? 29.166 -20.279 22.320 1.00 81.19 277 MET A C 1
ATOM 2175 O O . MET A 1 277 ? 29.149 -19.995 23.518 1.00 81.19 277 MET A O 1
ATOM 2179 N N . GLU A 1 278 ? 29.356 -21.530 21.895 1.00 82.19 278 GLU A N 1
ATOM 2180 C CA . GLU A 1 278 ? 29.617 -22.674 22.787 1.00 82.19 278 GLU A CA 1
ATOM 2181 C C . GLU A 1 278 ? 30.871 -22.446 23.647 1.00 82.19 278 GLU A C 1
ATOM 2183 O O . GLU A 1 278 ? 30.856 -22.685 24.857 1.00 82.19 278 GLU A O 1
ATOM 2188 N N . GLY A 1 279 ? 31.941 -21.909 23.049 1.00 75.00 279 GLY A N 1
ATOM 2189 C CA . GLY A 1 279 ? 33.177 -21.583 23.766 1.00 75.00 279 GLY A CA 1
ATOM 2190 C C . GLY A 1 279 ? 33.014 -20.478 24.816 1.00 75.00 279 GLY A C 1
ATOM 2191 O O . GLY A 1 279 ? 33.749 -20.451 25.805 1.00 75.00 279 GLY A O 1
ATOM 2192 N N . ILE A 1 280 ? 32.045 -19.579 24.637 1.00 70.94 280 ILE A N 1
ATOM 2193 C CA . ILE A 1 280 ? 31.723 -18.523 25.603 1.00 70.94 280 ILE A CA 1
ATOM 2194 C C . ILE A 1 280 ? 30.852 -19.063 26.738 1.00 70.94 280 ILE A C 1
ATOM 2196 O O . ILE A 1 280 ? 31.123 -18.761 27.902 1.00 70.94 280 ILE A O 1
ATOM 2200 N N . GLN A 1 281 ? 29.873 -19.915 26.426 1.00 67.81 281 GLN A N 1
ATOM 2201 C CA . GLN A 1 281 ? 29.032 -20.561 27.434 1.00 67.81 281 GLN A CA 1
ATOM 2202 C C . GLN A 1 281 ? 29.859 -21.428 28.391 1.00 67.81 281 GLN A C 1
ATOM 2204 O O . GLN A 1 281 ? 29.678 -21.331 29.601 1.00 67.81 281 GLN A O 1
ATOM 2209 N N . GLN A 1 282 ? 30.816 -22.204 27.868 1.00 64.88 282 GLN A N 1
ATOM 2210 C CA . GLN A 1 282 ? 31.708 -23.035 28.685 1.00 64.88 282 GLN A CA 1
ATOM 2211 C C . GLN A 1 282 ? 32.569 -22.211 29.655 1.00 64.88 282 GLN A C 1
ATOM 2213 O O . GLN A 1 282 ? 32.831 -22.659 30.769 1.00 64.88 282 GLN A O 1
ATOM 2218 N N . ARG A 1 283 ? 32.977 -20.993 29.265 1.00 61.00 283 ARG A N 1
ATOM 2219 C CA . ARG A 1 283 ? 33.728 -20.071 30.135 1.00 61.00 283 ARG A CA 1
ATOM 2220 C C . ARG A 1 283 ? 32.838 -19.443 31.206 1.00 61.00 283 ARG A C 1
ATOM 2222 O O . ARG A 1 283 ? 33.268 -19.354 32.350 1.00 61.00 283 ARG A O 1
ATOM 2229 N N . ALA A 1 284 ? 31.606 -19.076 30.858 1.00 57.38 284 ALA A N 1
ATOM 2230 C CA . ALA A 1 284 ? 30.643 -18.474 31.780 1.00 57.38 284 ALA A CA 1
ATOM 2231 C C . ALA A 1 284 ? 30.154 -19.447 32.870 1.00 57.38 284 ALA A C 1
ATOM 2233 O O . ALA A 1 284 ? 29.956 -19.032 34.005 1.00 57.38 284 ALA A O 1
ATOM 2234 N N . THR A 1 285 ? 30.033 -20.749 32.581 1.00 54.38 285 THR A N 1
ATOM 2235 C CA . THR A 1 285 ? 29.689 -21.773 33.593 1.00 54.38 285 THR A CA 1
ATOM 2236 C C . THR A 1 285 ? 30.727 -21.947 34.707 1.00 54.38 285 THR A C 1
ATOM 2238 O O . THR A 1 285 ? 30.439 -22.603 35.705 1.00 54.38 285 THR A O 1
ATOM 2241 N N . THR A 1 286 ? 31.920 -21.367 34.559 1.00 53.69 286 THR A N 1
ATOM 2242 C CA . THR A 1 286 ? 32.982 -21.404 35.577 1.00 53.69 286 THR A CA 1
ATOM 2243 C C . THR A 1 286 ? 32.813 -20.319 36.648 1.00 53.69 286 THR A C 1
ATOM 2245 O O . THR A 1 286 ? 33.283 -20.507 37.767 1.00 53.69 286 THR A O 1
ATOM 2248 N N . ASP A 1 287 ? 32.097 -19.231 36.339 1.00 49.00 287 ASP A N 1
ATOM 2249 C CA . ASP A 1 287 ? 31.883 -18.087 37.230 1.00 49.00 287 ASP A CA 1
ATOM 2250 C C . ASP A 1 287 ? 30.409 -18.047 37.684 1.00 49.00 287 ASP A C 1
ATOM 2252 O O . ASP A 1 287 ? 29.504 -17.635 36.963 1.00 49.00 287 ASP A O 1
ATOM 2256 N N . LEU A 1 288 ? 30.159 -18.545 38.898 1.00 52.59 288 LEU A N 1
ATOM 2257 C CA . LEU A 1 288 ? 28.839 -18.759 39.509 1.00 52.59 288 LEU A CA 1
ATOM 2258 C C . LEU A 1 288 ? 28.023 -17.461 39.712 1.00 52.59 288 LEU A C 1
ATOM 2260 O O . LEU A 1 288 ? 28.029 -16.902 40.809 1.00 52.59 288 LEU A O 1
ATOM 2264 N N . VAL A 1 289 ? 27.249 -17.012 38.717 1.00 47.38 289 VAL A N 1
ATOM 2265 C CA . VAL A 1 289 ? 26.195 -15.991 38.911 1.00 47.38 289 VAL A CA 1
ATOM 2266 C C . VAL A 1 289 ? 24.929 -16.329 38.108 1.00 47.38 289 VAL A C 1
ATOM 2268 O O . VAL A 1 289 ? 24.973 -16.403 36.887 1.00 47.38 289 VAL A O 1
ATOM 2271 N N . ASN A 1 290 ? 23.810 -16.526 38.827 1.00 50.78 290 ASN A N 1
ATOM 2272 C CA . ASN A 1 290 ? 22.401 -16.613 38.382 1.00 50.78 290 ASN A CA 1
ATOM 2273 C C . ASN A 1 290 ? 22.162 -17.100 36.936 1.00 50.78 290 ASN A C 1
ATOM 2275 O O . ASN A 1 290 ? 21.983 -16.312 36.010 1.00 50.78 290 ASN A O 1
ATOM 2279 N N . ILE A 1 291 ? 22.129 -18.427 36.770 1.00 53.56 291 ILE A N 1
ATOM 2280 C CA . ILE A 1 291 ? 22.388 -19.104 35.488 1.00 53.56 291 ILE A CA 1
ATOM 2281 C C . ILE A 1 291 ? 21.119 -19.645 34.793 1.00 53.56 291 ILE A C 1
ATOM 2283 O O . ILE A 1 291 ? 21.170 -19.955 33.608 1.00 53.56 291 ILE A O 1
ATOM 2287 N N . GLU A 1 292 ? 19.958 -19.754 35.444 1.00 53.53 292 GLU A N 1
ATOM 2288 C CA . GLU A 1 292 ? 18.863 -20.564 34.871 1.00 53.53 292 GLU A CA 1
ATOM 2289 C C . GLU A 1 292 ? 18.194 -19.943 33.628 1.00 53.53 292 GLU A C 1
ATOM 2291 O O . GLU A 1 292 ? 18.213 -20.564 32.564 1.00 53.53 292 GLU A O 1
ATOM 2296 N N . GLU A 1 293 ? 17.693 -18.703 33.687 1.00 51.28 293 GLU A N 1
ATOM 2297 C CA . GLU A 1 293 ? 17.032 -18.075 32.524 1.00 51.28 293 GLU A CA 1
ATOM 2298 C C . GLU A 1 293 ? 18.012 -17.735 31.386 1.00 51.28 293 GLU A C 1
ATOM 2300 O O . GLU A 1 293 ? 17.693 -17.906 30.205 1.00 51.28 293 GLU A O 1
ATOM 2305 N N . VAL A 1 294 ? 19.234 -17.306 31.726 1.00 55.44 294 VAL A N 1
ATOM 2306 C CA . VAL A 1 294 ? 20.282 -16.970 30.745 1.00 55.44 294 VAL A CA 1
ATOM 2307 C C . VAL A 1 294 ? 20.819 -18.227 30.051 1.00 55.44 294 VAL A C 1
ATOM 2309 O O . VAL A 1 294 ? 21.123 -18.171 28.853 1.00 55.44 294 VAL A O 1
ATOM 2312 N N . SER A 1 295 ? 20.894 -19.368 30.753 1.00 62.53 295 SER A N 1
ATOM 2313 C CA . SER A 1 295 ? 21.324 -20.639 30.153 1.00 62.53 295 SER A CA 1
ATOM 2314 C C . SER A 1 295 ? 20.281 -21.218 29.203 1.00 62.53 295 SER A C 1
ATOM 2316 O O . SER A 1 295 ? 20.656 -21.714 28.141 1.00 62.53 295 SER A O 1
ATOM 2318 N N . GLN A 1 296 ? 18.985 -21.083 29.509 1.00 65.25 296 GLN A N 1
ATOM 2319 C CA . GLN A 1 296 ? 17.922 -21.575 28.631 1.00 65.25 296 GLN A CA 1
ATOM 2320 C C . GLN A 1 296 ? 17.876 -20.796 27.311 1.00 65.25 296 GLN A C 1
ATOM 2322 O O . GLN A 1 296 ? 17.737 -21.385 26.240 1.00 65.25 296 GLN A O 1
ATOM 2327 N N . GLN A 1 297 ? 18.042 -19.473 27.362 1.00 66.00 297 GLN A N 1
ATOM 2328 C CA . GLN A 1 297 ? 18.066 -18.638 26.159 1.00 66.00 297 GLN A CA 1
ATOM 2329 C C . GLN A 1 297 ? 19.315 -18.883 25.298 1.00 66.00 297 GLN A C 1
ATOM 2331 O O . GLN A 1 297 ? 19.219 -18.896 24.071 1.00 66.00 297 GLN A O 1
ATOM 2336 N N . HIS A 1 298 ? 20.478 -19.115 25.918 1.00 71.38 298 HIS A N 1
ATOM 2337 C CA . HIS A 1 298 ? 21.687 -19.527 25.195 1.00 71.38 298 HIS A CA 1
ATOM 2338 C C . HIS A 1 298 ? 21.536 -20.914 24.563 1.00 71.38 298 HIS A C 1
ATOM 2340 O O . HIS A 1 298 ? 21.919 -21.100 23.411 1.00 71.38 298 HIS A O 1
ATOM 2346 N N . ALA A 1 299 ? 20.938 -21.874 25.271 1.00 72.31 299 ALA A N 1
ATOM 2347 C CA . ALA A 1 299 ? 20.677 -23.207 24.734 1.00 72.31 299 ALA A CA 1
ATOM 2348 C C . ALA A 1 299 ? 19.751 -23.151 23.508 1.00 72.31 299 ALA A C 1
ATOM 2350 O O . ALA A 1 299 ? 20.042 -23.772 22.485 1.00 72.31 299 ALA A O 1
ATOM 2351 N N . ASN A 1 300 ? 18.693 -22.337 23.572 1.00 72.88 300 ASN A N 1
ATOM 2352 C CA . ASN A 1 300 ? 17.797 -22.100 22.441 1.00 72.88 300 ASN A CA 1
ATOM 2353 C C . ASN A 1 300 ? 18.544 -21.470 21.248 1.00 72.88 300 ASN A C 1
ATOM 2355 O O . ASN A 1 300 ? 18.298 -21.852 20.104 1.00 72.88 300 ASN A O 1
ATOM 2359 N N . LEU A 1 301 ? 19.486 -20.547 21.501 1.00 73.88 301 LEU A N 1
ATOM 2360 C CA . LEU A 1 301 ? 20.275 -19.902 20.445 1.00 73.88 301 LEU A CA 1
ATOM 2361 C C . LEU A 1 301 ? 21.166 -20.921 19.736 1.00 73.88 301 LEU A C 1
ATOM 2363 O O . LEU A 1 301 ? 21.198 -20.980 18.510 1.00 73.88 301 LEU A O 1
ATOM 2367 N N . LEU A 1 302 ? 21.863 -21.757 20.504 1.00 80.06 302 LEU A N 1
ATOM 2368 C CA . LEU A 1 302 ? 22.712 -22.817 19.962 1.00 80.06 302 LEU A CA 1
ATOM 2369 C C . LEU A 1 302 ? 21.910 -23.868 19.189 1.00 80.06 302 LEU A C 1
ATOM 2371 O O . LEU A 1 302 ? 22.399 -24.397 18.186 1.00 80.06 302 LEU A O 1
ATOM 2375 N N . GLN A 1 303 ? 20.685 -24.159 19.629 1.00 77.50 303 GLN A N 1
ATOM 2376 C CA . GLN A 1 303 ? 19.766 -25.035 18.909 1.00 77.50 303 GLN A CA 1
ATOM 2377 C C . GLN A 1 303 ? 19.346 -24.417 17.571 1.00 77.50 303 GLN A C 1
ATOM 2379 O O . GLN A 1 303 ? 19.412 -25.096 16.549 1.00 77.50 303 GLN A O 1
ATOM 2384 N N . TRP A 1 304 ? 18.981 -23.132 17.558 1.00 77.19 304 TRP A N 1
ATOM 2385 C CA . TRP A 1 304 ? 18.617 -22.408 16.338 1.00 77.19 304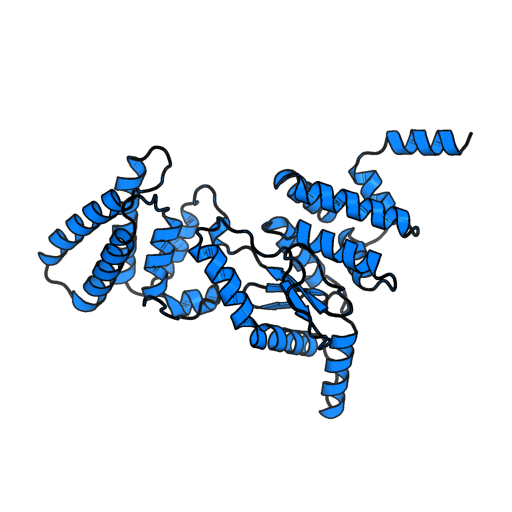 TRP A CA 1
ATOM 2386 C C . TRP A 1 304 ? 19.780 -22.331 15.341 1.00 77.19 304 TRP A C 1
ATOM 2388 O O . TRP A 1 304 ? 19.617 -22.697 14.178 1.00 77.19 304 TRP A O 1
ATOM 2398 N N . LEU A 1 305 ? 20.985 -21.981 15.807 1.00 76.12 305 LEU A N 1
ATOM 2399 C CA . LEU A 1 305 ? 22.206 -22.015 14.991 1.00 76.12 305 LEU A CA 1
ATOM 2400 C C . LEU A 1 305 ? 22.526 -23.432 14.483 1.00 76.12 305 LEU A C 1
ATOM 2402 O O . LEU A 1 305 ? 23.109 -23.603 13.415 1.00 76.12 305 LEU A O 1
ATOM 2406 N N . GLY A 1 306 ? 22.149 -24.459 15.249 1.00 74.19 306 GLY A N 1
ATOM 2407 C CA . GLY A 1 306 ? 22.336 -25.866 14.908 1.00 74.19 306 GLY A CA 1
ATOM 2408 C C . GLY A 1 306 ? 21.349 -26.425 13.884 1.00 74.19 306 GLY A C 1
ATOM 2409 O O . GLY A 1 306 ? 21.623 -27.494 13.345 1.00 74.19 306 GLY A O 1
ATOM 2410 N N . ALA A 1 307 ? 20.239 -25.736 13.607 1.00 74.88 307 ALA A N 1
ATOM 2411 C CA . ALA A 1 307 ? 19.209 -26.210 12.683 1.00 74.88 307 ALA A CA 1
ATOM 2412 C C . ALA A 1 307 ? 19.655 -26.153 11.210 1.00 74.88 307 ALA A C 1
ATOM 2414 O O . ALA A 1 307 ? 19.199 -26.951 10.395 1.00 74.88 307 ALA A O 1
ATOM 2415 N N . SER A 1 308 ? 20.564 -25.236 10.862 1.00 73.75 308 SER A N 1
ATOM 2416 C CA . SER A 1 308 ? 21.149 -25.140 9.521 1.00 73.75 308 SER A CA 1
ATOM 2417 C C . SER A 1 308 ? 22.570 -24.573 9.587 1.00 73.75 308 SER A C 1
ATOM 2419 O O . SER A 1 308 ? 22.781 -23.364 9.613 1.00 73.75 308 SER A O 1
ATOM 2421 N N . LEU A 1 309 ? 23.561 -25.467 9.625 1.00 74.44 309 LEU A N 1
ATOM 2422 C CA . LEU A 1 309 ? 24.975 -25.124 9.840 1.00 74.44 309 LEU A CA 1
ATOM 2423 C C . LEU A 1 309 ? 25.645 -24.439 8.634 1.00 74.44 309 LEU A C 1
ATOM 2425 O O . LEU A 1 309 ? 26.650 -23.745 8.792 1.00 74.44 309 LEU A O 1
ATOM 2429 N N . GLU A 1 310 ? 25.089 -24.616 7.435 1.00 73.94 310 GLU A N 1
ATOM 2430 C CA . GLU A 1 310 ? 25.619 -24.053 6.185 1.00 73.94 310 GLU A CA 1
ATOM 2431 C C . GLU A 1 310 ? 25.115 -22.626 5.914 1.00 73.94 310 GLU A C 1
ATOM 2433 O O . GLU A 1 310 ? 25.647 -21.924 5.052 1.00 73.94 310 GLU A O 1
ATOM 2438 N N . ARG A 1 311 ? 24.117 -22.163 6.678 1.00 75.31 311 ARG A N 1
ATOM 2439 C CA . ARG A 1 311 ? 23.508 -20.842 6.516 1.00 75.31 311 ARG A CA 1
ATOM 2440 C C . ARG A 1 311 ? 24.497 -19.724 6.855 1.00 75.31 311 ARG A C 1
ATOM 2442 O O . ARG A 1 311 ? 25.240 -19.790 7.836 1.00 75.31 311 ARG A O 1
ATOM 2449 N N . THR A 1 312 ? 24.456 -18.651 6.069 1.00 74.62 312 THR A N 1
ATOM 2450 C CA . THR A 1 312 ? 25.061 -17.368 6.448 1.00 74.62 312 THR A CA 1
ATOM 2451 C C . THR A 1 312 ? 24.026 -16.544 7.200 1.00 74.62 312 THR A C 1
ATOM 2453 O O . THR A 1 312 ? 22.934 -16.307 6.691 1.00 74.62 312 THR A O 1
ATOM 2456 N N . ILE A 1 313 ? 24.366 -16.125 8.412 1.00 65.50 313 ILE A N 1
ATOM 2457 C CA . ILE A 1 313 ? 23.494 -15.385 9.320 1.00 65.50 313 ILE A CA 1
ATOM 2458 C C . ILE A 1 313 ? 23.926 -13.923 9.318 1.00 65.50 313 ILE A C 1
ATOM 2460 O O . ILE A 1 313 ? 25.112 -13.606 9.464 1.00 65.50 313 ILE A O 1
ATOM 2464 N N . SER A 1 314 ? 22.960 -13.023 9.156 1.00 67.25 314 SER A N 1
ATOM 2465 C CA . SER A 1 314 ? 23.185 -11.587 9.325 1.00 67.25 314 SER A CA 1
ATOM 2466 C C . SER A 1 314 ? 23.049 -11.180 10.794 1.00 67.25 314 SER A C 1
ATOM 2468 O O . SER A 1 314 ? 22.358 -11.837 11.575 1.00 67.25 314 SER A O 1
ATOM 2470 N N . TRP A 1 315 ? 23.660 -10.056 11.175 1.00 64.44 315 TRP A N 1
ATOM 2471 C CA . TRP A 1 315 ? 23.487 -9.522 12.527 1.00 64.44 315 TRP A CA 1
ATOM 2472 C C . TRP A 1 315 ? 22.016 -9.224 12.830 1.00 64.44 315 TRP A C 1
ATOM 2474 O O . TRP A 1 315 ? 21.548 -9.514 13.922 1.00 64.44 315 TRP A O 1
ATOM 2484 N N . ASN A 1 316 ? 21.268 -8.718 11.845 1.00 58.62 316 ASN A N 1
ATOM 2485 C CA . ASN A 1 316 ? 19.840 -8.413 11.975 1.00 58.62 316 ASN A CA 1
ATOM 2486 C C . ASN A 1 316 ? 19.014 -9.642 12.347 1.00 58.62 316 ASN A C 1
ATOM 2488 O O . ASN A 1 316 ? 18.126 -9.569 13.195 1.00 58.62 316 ASN A O 1
ATOM 2492 N N . GLU A 1 317 ? 19.315 -10.768 11.711 1.00 59.22 317 GLU A N 1
ATOM 2493 C CA . GLU A 1 317 ? 18.636 -12.032 11.949 1.00 59.22 317 GLU A CA 1
ATOM 2494 C C . GLU A 1 317 ? 18.910 -12.545 13.369 1.00 59.22 317 GLU A C 1
ATOM 2496 O O . GLU A 1 317 ? 17.979 -12.856 14.113 1.00 59.22 317 GLU A O 1
ATOM 2501 N N . LEU A 1 318 ? 20.180 -12.527 13.779 1.00 67.62 318 LEU A N 1
ATOM 2502 C CA . LEU A 1 318 ? 20.607 -12.929 15.117 1.00 67.62 318 LEU A CA 1
ATOM 2503 C C . LEU A 1 318 ? 20.053 -12.005 16.212 1.00 67.62 318 LEU A C 1
ATOM 2505 O O . LEU A 1 318 ? 19.586 -12.473 17.247 1.00 67.62 318 LEU A O 1
ATOM 2509 N N . LEU A 1 319 ? 20.079 -10.693 15.981 1.00 64.56 319 LEU A N 1
ATOM 2510 C CA . LEU A 1 319 ? 19.555 -9.676 16.888 1.00 64.56 319 LEU A CA 1
ATOM 2511 C C . LEU A 1 319 ? 18.045 -9.830 17.071 1.00 64.56 319 LEU A C 1
ATOM 2513 O O . LEU A 1 319 ? 17.563 -9.837 18.202 1.00 64.56 319 LEU A O 1
ATOM 2517 N N . THR A 1 320 ? 17.308 -10.008 15.973 1.00 59.50 320 THR A N 1
ATOM 2518 C CA . THR A 1 320 ? 15.858 -10.233 16.010 1.00 59.50 320 THR A CA 1
ATOM 2519 C C . THR A 1 320 ? 15.546 -11.477 16.822 1.00 59.50 320 THR A C 1
ATOM 2521 O O . THR A 1 320 ? 14.766 -11.398 17.770 1.00 59.50 320 THR A O 1
ATOM 2524 N N . TRP A 1 321 ? 16.216 -12.593 16.537 1.00 65.62 321 TRP A N 1
ATOM 2525 C CA . TRP A 1 321 ? 16.047 -13.831 17.292 1.00 65.62 321 TRP A CA 1
ATOM 2526 C C . TRP A 1 321 ? 16.317 -13.621 18.795 1.00 65.62 321 TRP A C 1
ATOM 2528 O O . TRP A 1 321 ? 15.463 -13.915 19.631 1.00 65.62 321 TRP A O 1
ATOM 2538 N N . CYS A 1 322 ? 17.442 -12.988 19.148 1.00 64.75 322 CYS A N 1
ATOM 2539 C CA . CYS A 1 322 ? 17.819 -12.708 20.537 1.00 64.75 322 CYS A CA 1
ATOM 2540 C C . CYS A 1 322 ? 16.833 -11.787 21.273 1.00 64.75 322 CYS A C 1
ATOM 2542 O O . CYS A 1 322 ? 16.648 -11.941 22.484 1.00 64.75 322 CYS A O 1
ATOM 2544 N N . CYS A 1 323 ? 16.221 -10.830 20.572 1.00 58.12 323 CYS A N 1
ATOM 2545 C CA . CYS A 1 323 ? 15.287 -9.852 21.132 1.00 58.12 323 CYS A CA 1
ATOM 2546 C C . CYS A 1 323 ? 13.838 -10.354 21.208 1.00 58.12 323 CYS A C 1
ATOM 2548 O O . CYS A 1 323 ? 13.080 -9.851 22.043 1.00 58.12 323 CYS A O 1
ATOM 2550 N N . THR A 1 324 ? 13.466 -11.343 20.387 1.00 55.25 324 THR A N 1
ATOM 2551 C CA . THR A 1 324 ? 12.100 -11.896 20.323 1.00 55.25 324 THR A CA 1
ATOM 2552 C C . THR A 1 324 ? 11.679 -12.526 21.658 1.00 55.25 324 THR A C 1
ATOM 2554 O O . THR A 1 324 ? 10.522 -12.402 22.054 1.00 55.25 324 THR A O 1
ATOM 2557 N N . ASP A 1 325 ? 12.619 -13.100 22.416 1.00 50.91 325 ASP A N 1
ATOM 2558 C CA . ASP A 1 325 ? 12.332 -13.720 23.719 1.00 50.91 325 ASP A CA 1
ATOM 2559 C C . ASP A 1 325 ? 12.377 -12.733 24.903 1.00 50.91 325 ASP A C 1
ATOM 2561 O O . ASP A 1 325 ? 11.518 -12.791 25.789 1.00 50.91 325 ASP A O 1
ATOM 2565 N N . THR A 1 326 ? 13.343 -11.804 24.929 1.00 49.25 326 THR A N 1
ATOM 2566 C CA . THR A 1 326 ? 13.594 -10.918 26.088 1.00 49.25 326 THR A CA 1
ATOM 2567 C C . THR A 1 326 ? 12.768 -9.634 26.114 1.00 49.25 326 THR A C 1
ATOM 2569 O O . THR A 1 326 ? 12.473 -9.145 27.198 1.00 49.25 326 THR A O 1
ATOM 2572 N N . ASN A 1 327 ? 12.366 -9.092 24.960 1.00 48.94 327 ASN A N 1
ATOM 2573 C CA . ASN A 1 327 ? 11.696 -7.785 24.872 1.00 48.94 327 ASN A CA 1
ATOM 2574 C C . ASN A 1 327 ? 10.376 -7.849 24.099 1.00 48.94 327 ASN A C 1
ATOM 2576 O O . ASN A 1 327 ? 9.920 -6.839 23.569 1.00 48.94 327 ASN A O 1
ATOM 2580 N N . ALA A 1 328 ? 9.737 -9.021 24.063 1.00 47.88 328 ALA A N 1
ATOM 2581 C CA . ALA A 1 328 ? 8.511 -9.253 23.307 1.00 47.88 328 ALA A CA 1
ATOM 2582 C C . ALA A 1 328 ? 7.434 -8.180 23.542 1.00 47.88 328 ALA A C 1
ATOM 2584 O O . ALA A 1 328 ? 6.81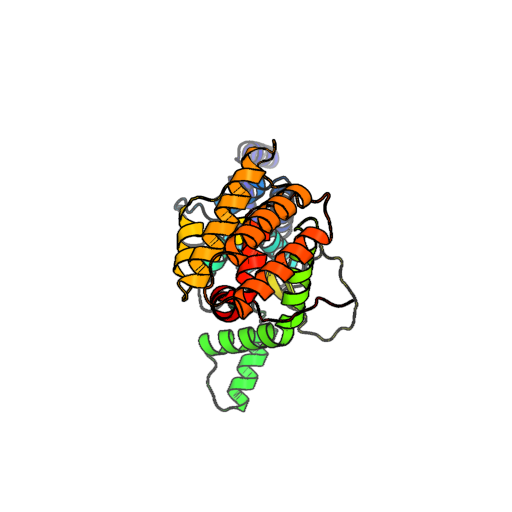6 -7.754 22.586 1.00 47.88 328 ALA A O 1
ATOM 2585 N N . ASN A 1 329 ? 7.268 -7.668 24.769 1.00 42.12 329 ASN A N 1
ATOM 2586 C CA . ASN A 1 329 ? 6.269 -6.635 25.081 1.00 42.12 329 ASN A CA 1
ATOM 2587 C C . ASN A 1 329 ? 6.616 -5.228 24.557 1.00 42.12 329 ASN A C 1
ATOM 2589 O O . ASN A 1 329 ? 5.708 -4.475 24.212 1.00 42.12 329 ASN A O 1
ATOM 2593 N N . GLU A 1 330 ? 7.895 -4.846 24.488 1.00 43.19 330 GLU A N 1
ATOM 2594 C CA . GLU A 1 330 ? 8.284 -3.569 23.866 1.00 43.19 330 GLU A CA 1
ATOM 2595 C C . GLU A 1 330 ? 8.437 -3.698 22.352 1.00 43.19 330 GLU A C 1
ATOM 2597 O O . GLU A 1 330 ? 8.112 -2.765 21.619 1.00 43.19 330 GLU A O 1
ATOM 2602 N N . MET A 1 331 ? 8.804 -4.887 21.865 1.00 42.38 331 MET A N 1
ATOM 2603 C CA . MET A 1 331 ? 8.700 -5.210 20.447 1.00 42.38 331 MET A CA 1
ATOM 2604 C C . MET A 1 331 ? 7.233 -5.232 19.989 1.00 42.38 331 MET A C 1
ATOM 2606 O O . MET A 1 331 ? 6.913 -4.748 18.911 1.00 42.38 331 MET A O 1
ATOM 2610 N N . LEU A 1 332 ? 6.319 -5.701 20.837 1.00 46.59 332 LEU A N 1
ATOM 2611 C CA . LEU A 1 332 ? 4.870 -5.656 20.649 1.00 46.59 332 LEU A CA 1
ATOM 2612 C C . LEU A 1 332 ? 4.351 -4.216 20.638 1.00 46.59 332 LEU A C 1
ATOM 2614 O O . LEU A 1 332 ? 3.616 -3.835 19.733 1.00 46.59 332 LEU A O 1
ATOM 2618 N N . LYS A 1 333 ? 4.751 -3.389 21.609 1.00 41.03 333 LYS A N 1
ATOM 2619 C CA . LYS A 1 333 ? 4.314 -1.985 21.682 1.00 41.03 333 LYS A CA 1
ATOM 2620 C C . LYS A 1 333 ? 4.853 -1.118 20.550 1.00 41.03 333 LYS A C 1
ATOM 2622 O O . LYS A 1 333 ? 4.129 -0.252 20.070 1.00 41.03 333 LYS A O 1
ATOM 2627 N N . ARG A 1 334 ? 6.113 -1.303 20.143 1.00 41.31 334 ARG A N 1
ATOM 2628 C CA . ARG A 1 334 ? 6.756 -0.471 19.109 1.00 41.31 334 ARG A CA 1
ATOM 2629 C C . ARG A 1 334 ? 6.639 -1.046 17.697 1.00 41.31 334 ARG A C 1
ATOM 2631 O O . ARG A 1 334 ? 6.695 -0.277 16.742 1.00 41.31 334 ARG A O 1
ATOM 2638 N N . PHE A 1 335 ? 6.473 -2.362 17.559 1.00 42.12 335 PHE A N 1
ATOM 2639 C CA . PHE A 1 335 ? 6.496 -3.073 16.271 1.00 42.12 335 PHE A CA 1
ATOM 2640 C C . PHE A 1 335 ? 5.334 -4.068 16.075 1.00 42.12 335 PHE A C 1
ATOM 2642 O O . PHE A 1 335 ? 5.298 -4.756 15.058 1.00 42.12 335 PHE A O 1
ATOM 2649 N N . GLY A 1 336 ? 4.371 -4.158 17.001 1.00 36.16 336 GLY A N 1
ATOM 2650 C CA . GLY A 1 336 ? 3.138 -4.940 16.821 1.00 36.16 336 GLY A CA 1
ATOM 2651 C C . GLY A 1 336 ? 3.330 -6.458 16.719 1.00 36.16 336 GLY A C 1
ATOM 2652 O O . GLY A 1 336 ? 2.473 -7.135 16.154 1.00 36.16 336 GLY A O 1
ATOM 2653 N N . ALA A 1 337 ? 4.450 -6.998 17.209 1.00 33.66 337 ALA A N 1
ATOM 2654 C CA . ALA A 1 337 ? 4.733 -8.430 17.172 1.00 33.66 337 ALA A CA 1
ATOM 2655 C C . ALA A 1 337 ? 4.215 -9.128 18.438 1.00 33.66 337 ALA A C 1
ATOM 2657 O O . ALA A 1 337 ? 4.851 -9.048 19.488 1.00 33.66 337 ALA A O 1
ATOM 2658 N N . ASP A 1 338 ? 3.078 -9.819 18.340 1.00 35.72 338 ASP A N 1
ATOM 2659 C CA . ASP A 1 338 ? 2.624 -10.698 19.418 1.00 35.72 338 ASP A CA 1
ATOM 2660 C C . ASP A 1 338 ? 3.419 -11.996 19.463 1.00 35.72 338 ASP A C 1
ATOM 2662 O O . ASP A 1 338 ? 3.764 -12.595 18.441 1.00 35.72 338 ASP A 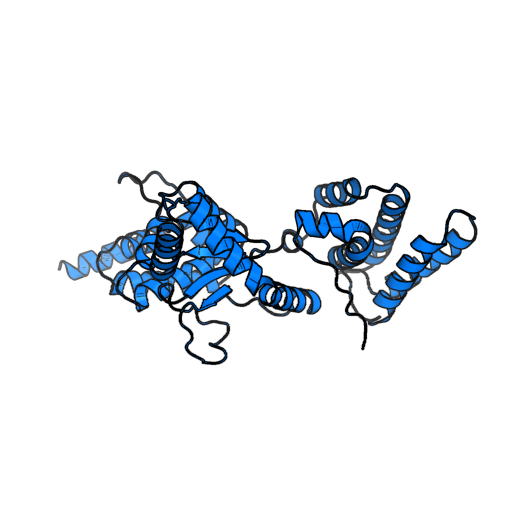O 1
ATOM 2666 N N . ARG A 1 339 ? 3.722 -12.413 20.697 1.00 32.50 339 ARG A N 1
ATOM 2667 C CA . ARG A 1 339 ? 4.301 -13.714 21.017 1.00 32.50 339 ARG A CA 1
ATOM 2668 C C . ARG A 1 339 ? 3.391 -14.798 20.456 1.00 32.50 339 ARG A C 1
ATOM 2670 O O . ARG A 1 339 ? 2.312 -15.010 20.993 1.00 32.50 339 ARG A O 1
ATOM 2677 N N . CYS A 1 340 ? 3.883 -15.591 19.517 1.00 33.72 340 CYS A N 1
ATOM 2678 C CA . CYS A 1 340 ? 3.545 -17.006 19.488 1.00 33.72 340 CYS A CA 1
ATOM 2679 C C . CYS A 1 340 ? 4.753 -17.800 19.013 1.00 33.72 340 CYS A C 1
ATOM 2681 O O . CYS A 1 340 ? 5.165 -17.741 17.859 1.00 33.72 340 CYS A O 1
ATOM 2683 N N . ARG A 1 341 ? 5.303 -18.571 19.955 1.00 31.23 341 ARG A N 1
ATOM 2684 C CA . ARG A 1 341 ? 6.050 -19.787 19.662 1.00 31.23 341 ARG A CA 1
ATOM 2685 C C . ARG A 1 341 ? 5.315 -20.562 18.567 1.00 31.23 341 ARG A C 1
ATOM 2687 O O . ARG A 1 341 ? 4.187 -20.990 18.779 1.00 31.23 341 ARG A O 1
ATOM 2694 N N . ALA A 1 342 ? 6.002 -20.813 17.468 1.00 28.84 342 ALA A N 1
ATOM 2695 C CA . ALA A 1 342 ? 5.820 -22.025 16.692 1.00 28.84 342 ALA A CA 1
ATOM 2696 C C . ALA A 1 342 ? 7.213 -22.541 16.322 1.00 28.84 342 ALA A C 1
ATOM 2698 O O . ALA A 1 342 ? 7.658 -22.476 15.184 1.00 28.84 342 ALA A O 1
ATOM 2699 N N . VAL A 1 343 ? 7.927 -23.010 17.346 1.00 28.08 343 VAL A N 1
ATOM 2700 C CA . VAL A 1 343 ? 8.767 -24.194 17.177 1.00 28.08 343 VAL A CA 1
ATOM 2701 C C . VAL A 1 343 ? 7.877 -25.384 17.537 1.00 28.08 343 VAL A C 1
ATOM 2703 O O . VAL A 1 343 ? 7.287 -25.389 18.620 1.00 28.08 343 VAL A O 1
ATOM 2706 N N . GLY A 1 344 ? 7.802 -26.357 16.627 1.00 26.73 344 GLY A N 1
ATOM 2707 C CA . GLY A 1 344 ? 7.119 -27.649 16.760 1.00 26.73 344 GLY A CA 1
ATOM 2708 C C . GLY A 1 344 ? 6.097 -27.818 15.635 1.00 26.73 344 GLY A C 1
ATOM 2709 O O . GLY A 1 344 ? 5.008 -27.263 15.729 1.00 26.73 344 GLY A O 1
ATOM 2710 N N . VAL A 1 345 ? 6.404 -28.495 14.526 1.00 28.03 345 VAL A N 1
ATOM 2711 C CA . VAL A 1 345 ? 7.081 -29.802 14.381 1.00 28.03 345 VAL A CA 1
ATOM 2712 C C . VAL A 1 345 ? 8.199 -29.759 13.348 1.00 28.03 345 VAL A C 1
ATOM 2714 O O . VAL A 1 345 ? 7.990 -29.115 12.297 1.00 28.03 345 VAL A O 1
#

Foldseek 3Di:
DVVVVVVVVVVPDDLLVLLVCQLPDPDPVSVLVSLVVLLVQLVPDLVSLVVSLCSQVPPPPDPDDDDGSLVSLVVQCVDPDQSSNQSSLSSLLSSQFLHQSSVVSLVVCLVPDDLQQDWADDFFKIQRHDAPVLVVVQCVVCVVVVHHDDSVSSNVSVNVVCVVVCVVVCVQVVVCVVVVVPDGRQSKDKDFQDPDDDPDDDSPGDDRSNGIRIIYGHNPCLVVDPDDDCVVVVVLLVLQPDPVLSVLLVVLVVLQQVQLVPDPVSFHQLQSSLVSLVVVVVVVVVPDDDQDVVVVLSVVLSVVSVVDRRDTHDPSRSVCSSCCPRPVPVCCVVRVDHDDDDPDD

Organism: NCBI:txid1490495

pLDDT: mean 71.45, std 18.92, range [26.73, 95.56]

Sequence (345 aa):
MDELVEAMESASLTWQDRVRQGLTSDDARLRLHTYSTLSSKCSESKEAQKHVGMLFGSGAVSRFAGSSLLSVLFDDLRSTDRTLRIAAARVLCLMAYENLTNQQLIIRCQADGDEEMVGVTVGWVHAFFVPQTLRDRYEAQCEERGRFSTLVGLTEFVSSMIKDNYATVYSRIGHYYAGGCHDFLPLCWFHALVNDSSETTDMLDIPDPNENLIGFYLVPRQMQFPEQDDYFLQEIMSSIQTEAGLTRLQQVHATFQQVAFRAPAKGANAAALKSAMEGIQQRATTDLVNIEEVSQQHANLLQWLGASLERTISWNELLTWCCTDTNANEMLKRFGADRCRAVGV

Radius of gyration: 25.09 Å; chains: 1; bounding box: 65×59×79 Å

Secondary structure (DSSP, 8-state):
-HHHHHHHHHHHS-HHHHHHHHHT-S-HHHHHHHHHHHHHHHHH-HHHHHHHHHHHH-----SS-S--HHHHHHHHTT-S-HHHHHHHHHHHHHHHTT-HHHHHHHHHHHHSS-TT---EEETTEEEEE--HHHHHHHHHHHHHTT----HHHHHHHHHHHHHHTHHHHHHHHHHHHHTTT-SPPPS-EEEESS--------TTPPPPTTTEEEEEEPPPGGGS-SS--HHHHHHHHHT--SHHHHHHHHHHHHHHHHHHTTSTTS-EEHHHHHHHHHHHHHHHTTS-S--HHHHHHHHHHHHHHHH-TT-EE-HHHHHHHHHHHHSHHHHHHHH----------